Protein AF-0000000074435608 (afdb_homodimer)

Secondary structure (DSSP, 8-state):
--HHHHHHHHHHH--S-EE-GGGTTSSEEEEEEES-HHHHHHHHHHHHHHHHHHHHHHHT-------HHHHHHHHHHHHHH--HHHHHHHHHHHH----------/--HHHHHHHHHHH--S-EE-GGGTTSSEEEEEEES-HHHHHHHHHHHHHHHHHHHHHHHT-------HHHHHHHHHHHHHH--HHHHHHHHHHHH----------

Sequence (210 aa):
MNLEEIQVLKTMYLKTLTPLEEYNKEVSEVKMKVGSYAELIELIGAIINVSQSAMEGMCNFDIPHCSEYDIISVLGVAKDLLPYSEANFLDKIKGNRSIELNEVVMNLEEIQVLKTMYLKTLTPLEEYNKEVSEVKMKVGSYAELIELIGAIINVSQSAMEGMCNFDIPHCSEYDIISVLGVAKDLLPYSEANFLDKIKGNRSIELNEVV

Solvent-accessible surface area (backbone atoms only — not comparable to full-atom values): 11428 Å² total; per-residue (Å²): 85,47,72,69,56,49,53,53,48,42,74,72,19,61,66,60,59,43,66,31,70,95,51,77,52,54,34,21,36,38,58,41,80,39,65,41,70,70,52,47,54,49,49,37,50,21,42,50,24,28,43,52,14,25,52,24,48,72,68,72,46,88,70,68,64,48,51,73,65,25,44,52,53,43,53,46,52,37,61,54,61,54,53,62,52,41,54,53,42,51,50,55,52,64,68,40,73,64,54,59,78,71,78,84,122,85,48,70,68,56,49,53,52,48,42,73,73,22,61,66,59,59,44,67,31,70,94,52,77,52,53,34,22,36,38,57,40,78,41,63,44,70,68,53,47,54,50,50,37,48,21,42,51,23,27,43,51,15,25,52,26,48,71,69,74,47,89,68,67,65,47,52,72,65,24,42,54,54,43,52,45,52,38,62,55,61,56,55,63,51,40,54,52,42,52,51,54,52,65,68,42,72,64,55,57,77,72,75,82,122

pLDDT: mean 87.86, std 15.02, range [32.19, 98.38]

Organism: NCBI:txid1349785

Foldseek 3Di:
DEPVVLVVLCVQQVDQWAADVVVVSPDTDGDADDDDPVRVVVLVVLVVQQVVQVVCVVVVNPDRSHDPVSVVSPVNVVVRSDSVSVVVSVVVVVVPVPHCHPPPD/DEPVVLVVLCVQQVDQWAADVVVVSPDTDGDADDDDPVRVVVLVVLVVQQVVQVVCVVVVNPDRSHDPVSVVSPVNVVVRSDSVSVVVSVVVVVVPVPHCHPPPD

Structure (mmCIF, N/CA/C/O backbone):
data_AF-0000000074435608-model_v1
#
loop_
_entity.id
_entity.type
_entity.pdbx_description
1 polymer 'Phage protein'
#
loop_
_atom_site.group_PDB
_atom_site.id
_atom_site.type_symbol
_atom_site.label_atom_id
_atom_site.label_alt_id
_atom_site.label_comp_id
_atom_site.label_asym_id
_atom_site.label_entity_id
_atom_site.label_seq_id
_atom_site.pdbx_PDB_ins_code
_atom_site.Cartn_x
_atom_site.Cartn_y
_atom_site.Cartn_z
_atom_site.occupancy
_atom_site.B_iso_or_equiv
_atom_site.auth_seq_id
_atom_site.auth_comp_id
_atom_site.auth_asym_id
_atom_site.auth_atom_id
_atom_site.pdbx_PDB_model_num
ATOM 1 N N . MET A 1 1 ? 31.781 15.953 0.068 1 77 1 MET A N 1
ATOM 2 C CA . MET A 1 1 ? 30.469 16.172 0.695 1 77 1 MET A CA 1
ATOM 3 C C . MET A 1 1 ? 30.594 16.125 2.215 1 77 1 MET A C 1
ATOM 5 O O . MET A 1 1 ? 31.281 15.273 2.768 1 77 1 MET A O 1
ATOM 9 N N . ASN A 1 2 ? 30.219 17.156 2.945 1 86.44 2 ASN A N 1
ATOM 10 C CA . ASN A 1 2 ? 30.281 17.172 4.402 1 86.44 2 ASN A CA 1
ATOM 11 C C . ASN A 1 2 ? 28.938 16.812 5.027 1 86.44 2 ASN A C 1
ATOM 13 O O . ASN A 1 2 ? 27.969 16.562 4.309 1 86.44 2 ASN A O 1
ATOM 17 N N . LEU A 1 3 ? 28.953 16.703 6.316 1 87.44 3 LEU A N 1
ATOM 18 C CA . LEU A 1 3 ? 27.781 16.219 7.039 1 87.44 3 LEU A CA 1
ATOM 19 C C . LEU A 1 3 ? 26.578 17.125 6.805 1 87.44 3 LEU A C 1
ATOM 21 O O . LEU A 1 3 ? 25.438 16.641 6.676 1 87.44 3 LEU A O 1
ATOM 25 N N . GLU A 1 4 ? 26.859 18.438 6.777 1 90.31 4 GLU A N 1
ATOM 26 C CA . GLU A 1 4 ? 25.781 19.391 6.547 1 90.31 4 GLU A CA 1
ATOM 27 C C . GLU A 1 4 ? 25.141 19.172 5.18 1 90.31 4 GLU A C 1
ATOM 29 O O . GLU A 1 4 ? 23.906 19.234 5.047 1 90.31 4 GLU A O 1
ATOM 34 N N . GLU A 1 5 ? 25.922 18.922 4.18 1 88.44 5 GLU A N 1
ATOM 35 C CA . GLU A 1 5 ? 25.438 18.656 2.828 1 88.44 5 GLU A CA 1
ATOM 36 C C . GLU A 1 5 ? 24.609 17.375 2.777 1 88.44 5 GLU A C 1
ATOM 38 O O . GLU A 1 5 ? 23.578 17.328 2.104 1 88.44 5 GLU A O 1
ATOM 43 N N . ILE A 1 6 ? 25.016 16.422 3.492 1 91.88 6 ILE A N 1
ATOM 44 C CA . ILE A 1 6 ? 24.297 15.164 3.539 1 91.88 6 ILE A CA 1
ATOM 45 C C . ILE A 1 6 ? 22.938 15.367 4.184 1 91.88 6 ILE A C 1
ATOM 47 O O . ILE A 1 6 ? 21.938 14.805 3.729 1 91.88 6 ILE A O 1
ATOM 51 N N . GLN A 1 7 ? 22.938 16.156 5.199 1 92.75 7 GLN A N 1
ATOM 52 C CA . GLN A 1 7 ? 21.672 16.422 5.891 1 92.75 7 GLN A CA 1
ATOM 53 C C . GLN A 1 7 ? 20.688 17.141 4.969 1 92.75 7 GLN A C 1
ATOM 55 O O . GLN A 1 7 ? 19.5 16.828 4.98 1 92.75 7 GLN A O 1
ATOM 60 N N . VAL A 1 8 ? 21.219 18 4.215 1 92.88 8 VAL A N 1
ATOM 61 C CA . VAL A 1 8 ? 20.375 18.719 3.264 1 92.88 8 VAL A CA 1
ATOM 62 C C . VAL A 1 8 ? 19.859 17.75 2.203 1 92.88 8 VAL A C 1
ATOM 64 O O . VAL A 1 8 ? 18.672 17.781 1.869 1 92.88 8 VAL A O 1
ATOM 67 N N . LEU A 1 9 ? 20.75 16.891 1.714 1 91.56 9 LEU A N 1
ATOM 68 C CA . LEU A 1 9 ? 20.359 15.914 0.701 1 91.56 9 LEU A CA 1
ATOM 69 C C . LEU A 1 9 ? 19.297 14.961 1.242 1 91.56 9 LEU A C 1
ATOM 71 O O . LEU A 1 9 ? 18.344 14.617 0.534 1 91.56 9 LEU A O 1
ATOM 75 N N . LYS A 1 10 ? 19.422 14.578 2.471 1 94.62 10 LYS A N 1
ATOM 76 C CA . LYS A 1 10 ? 18.453 13.688 3.094 1 94.62 10 LYS A CA 1
ATOM 77 C C . LYS A 1 10 ? 17.062 14.32 3.105 1 94.62 10 LYS A C 1
ATOM 79 O O . LYS A 1 10 ? 16.078 13.656 2.766 1 94.62 10 LYS A O 1
ATOM 84 N N . THR A 1 11 ? 16.938 15.516 3.463 1 94.12 11 THR A N 1
ATOM 85 C CA . THR A 1 11 ? 15.672 16.219 3.561 1 94.12 11 THR A CA 1
ATOM 86 C C . THR A 1 11 ? 15.023 16.359 2.186 1 94.12 11 THR A C 1
ATOM 88 O O . THR A 1 11 ? 13.797 16.328 2.061 1 94.12 11 THR A O 1
ATOM 91 N N . MET A 1 12 ? 15.852 16.359 1.203 1 93.88 12 MET A N 1
ATOM 92 C CA . MET A 1 12 ? 15.352 16.594 -0.152 1 93.88 12 MET A CA 1
ATOM 93 C C . MET A 1 12 ? 14.883 15.289 -0.782 1 93.88 12 MET A C 1
ATOM 95 O O . MET A 1 12 ? 13.914 15.273 -1.547 1 93.88 12 MET A O 1
ATOM 99 N N . TYR A 1 13 ? 15.516 14.18 -0.375 1 93.44 13 TYR A N 1
ATOM 100 C CA . TYR A 1 13 ? 15.328 12.992 -1.198 1 93.44 13 TYR A CA 1
ATOM 101 C C . TYR A 1 13 ? 14.688 11.867 -0.394 1 93.44 13 TYR A C 1
ATOM 103 O O . TYR A 1 13 ? 14.094 10.945 -0.964 1 93.44 13 TYR A O 1
ATOM 111 N N . LEU A 1 14 ? 14.867 11.828 0.883 1 95.69 14 LEU A N 1
ATOM 112 C CA . LEU A 1 14 ? 14.273 10.766 1.686 1 95.69 14 LEU A CA 1
ATOM 113 C C . LEU A 1 14 ? 12.836 11.109 2.07 1 95.69 14 LEU A C 1
ATOM 115 O O . LEU A 1 14 ? 12.578 11.57 3.188 1 95.69 14 LEU A O 1
ATOM 119 N N . LYS A 1 15 ? 11.867 10.773 1.138 1 95.12 15 LYS A N 1
ATOM 120 C CA . LYS A 1 15 ? 10.5 11.266 1.323 1 95.12 15 LYS A CA 1
ATOM 121 C C . LYS A 1 15 ? 9.5 10.117 1.291 1 95.12 15 LYS A C 1
ATOM 123 O O . LYS A 1 15 ? 8.336 10.297 1.667 1 95.12 15 LYS A O 1
ATOM 128 N N . THR A 1 16 ? 9.922 8.977 0.854 1 96.19 16 THR A N 1
ATOM 129 C CA . THR A 1 16 ? 8.984 7.875 0.658 1 96.19 16 THR A CA 1
ATOM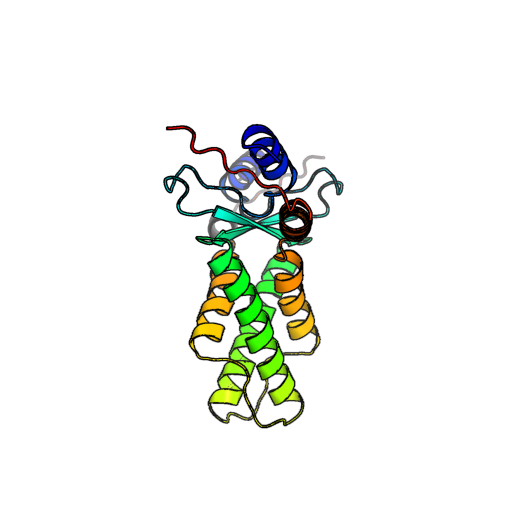 130 C C . THR A 1 16 ? 8.453 7.375 1.997 1 96.19 16 THR A C 1
ATOM 132 O O . THR A 1 16 ? 7.262 7.082 2.129 1 96.19 16 THR A O 1
ATOM 135 N N . LEU A 1 17 ? 9.312 7.312 2.982 1 96.62 17 LEU A N 1
ATOM 136 C CA . LEU A 1 17 ? 8.906 6.867 4.309 1 96.62 17 LEU A CA 1
ATOM 137 C C . LEU A 1 17 ? 8.734 8.055 5.25 1 96.62 17 LEU A C 1
ATOM 139 O O . LEU A 1 17 ? 9.648 8.867 5.41 1 96.62 17 LEU A O 1
ATOM 143 N N . THR A 1 18 ? 7.633 8.164 5.816 1 96.31 18 THR A N 1
ATOM 144 C CA . THR A 1 18 ? 7.367 9.164 6.84 1 96.31 18 THR A CA 1
ATOM 145 C C . THR A 1 18 ? 7.336 8.523 8.227 1 96.31 18 THR A C 1
ATOM 147 O O . THR A 1 18 ? 6.41 7.773 8.547 1 96.31 18 THR A O 1
ATOM 150 N N . PRO A 1 19 ? 8.344 8.859 9.078 1 95.38 19 PRO A N 1
ATOM 151 C CA . PRO A 1 19 ? 8.375 8.25 10.414 1 95.38 19 PRO A CA 1
ATOM 152 C C . PRO A 1 19 ? 7.176 8.633 11.273 1 95.38 19 PRO A C 1
ATOM 154 O O . PRO A 1 19 ? 6.715 9.781 11.219 1 95.38 19 PRO A O 1
ATOM 157 N N . LEU A 1 20 ? 6.699 7.598 11.984 1 95.69 20 LEU A N 1
ATOM 158 C CA . LEU A 1 20 ? 5.57 7.84 12.875 1 95.69 20 LEU A CA 1
ATOM 159 C C . LEU A 1 20 ? 6.055 8.086 14.305 1 95.69 20 LEU A C 1
ATOM 161 O O . LEU A 1 20 ? 6.691 7.215 14.906 1 95.69 20 LEU A O 1
ATOM 165 N N . GLU A 1 21 ? 5.676 9.18 14.82 1 94.31 21 GLU A N 1
ATOM 166 C CA . GLU A 1 21 ? 6.082 9.555 16.172 1 94.31 21 GLU A CA 1
ATOM 167 C C . GLU A 1 21 ? 5.477 8.617 17.219 1 94.31 21 GLU A C 1
ATOM 169 O O . GLU A 1 21 ? 6.109 8.32 18.234 1 94.31 21 GLU A O 1
ATOM 174 N N . GLU A 1 22 ? 4.266 8.148 16.969 1 93.5 22 GLU A N 1
ATOM 175 C CA . GLU A 1 22 ? 3.553 7.301 17.922 1 93.5 22 GLU A CA 1
ATOM 176 C C . GLU A 1 22 ? 4.293 5.984 18.141 1 93.5 22 GLU A C 1
ATOM 178 O O . GLU A 1 22 ? 4.07 5.305 19.141 1 93.5 22 GLU A O 1
ATOM 183 N N . TYR A 1 23 ? 5.215 5.652 17.297 1 93.5 23 TYR A N 1
ATOM 184 C CA . TYR A 1 23 ? 6 4.43 17.422 1 93.5 23 TYR A CA 1
ATOM 185 C C . TYR A 1 23 ? 7.477 4.746 17.625 1 93.5 23 TYR A C 1
ATOM 187 O O . TYR A 1 23 ? 8.344 4.004 17.172 1 93.5 23 TYR A O 1
ATOM 195 N N . ASN A 1 24 ? 7.785 5.879 18.156 1 94.5 24 ASN A N 1
ATOM 196 C CA . ASN A 1 24 ? 9.148 6.324 18.422 1 94.5 24 ASN A CA 1
ATOM 197 C C . ASN A 1 24 ? 10 6.289 17.141 1 94.5 24 ASN A C 1
ATOM 199 O O . ASN A 1 24 ? 11.18 5.949 17.188 1 94.5 24 ASN A O 1
ATOM 203 N N . LYS A 1 25 ? 9.383 6.406 16.047 1 90.88 25 LYS A N 1
ATOM 204 C CA . LYS A 1 25 ? 10.008 6.535 14.727 1 90.88 25 LYS A CA 1
ATOM 205 C C . LYS A 1 25 ? 10.562 5.195 14.25 1 90.88 25 LYS A C 1
ATOM 207 O O . LYS A 1 25 ? 11.328 5.141 13.289 1 90.88 25 LYS A O 1
ATOM 212 N N . GLU A 1 26 ? 10.172 4.098 14.938 1 94 26 GLU A N 1
ATOM 213 C CA . GLU A 1 26 ? 10.586 2.758 14.531 1 94 26 GLU A CA 1
ATOM 214 C C . GLU A 1 26 ? 9.719 2.232 13.391 1 94 26 GLU A C 1
ATOM 216 O O . GLU A 1 26 ? 10.07 1.239 12.742 1 94 26 GLU A O 1
ATOM 221 N N . VAL A 1 27 ? 8.602 2.848 13.25 1 95.44 27 VAL A N 1
ATOM 222 C CA . VAL A 1 27 ? 7.656 2.51 12.188 1 95.44 27 VAL A CA 1
ATOM 223 C C . VAL A 1 27 ? 7.434 3.723 11.289 1 95.44 27 VAL A C 1
ATOM 225 O O . VAL A 1 27 ? 7.34 4.852 11.773 1 95.44 27 VAL A O 1
ATOM 228 N N . SER A 1 28 ? 7.414 3.502 9.961 1 97.38 28 SER A N 1
ATOM 229 C CA . SER A 1 28 ? 7.148 4.559 8.992 1 97.38 28 SER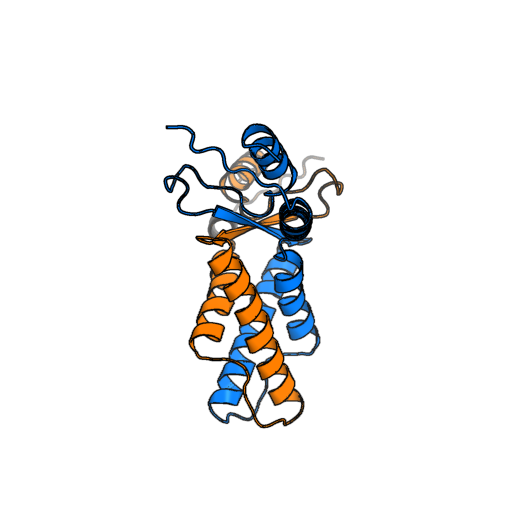 A CA 1
ATOM 230 C C . SER A 1 28 ? 5.91 4.25 8.156 1 97.38 28 SER A C 1
ATOM 232 O O . SER A 1 28 ? 5.492 3.096 8.062 1 97.38 28 SER A O 1
ATOM 234 N N . GLU A 1 29 ? 5.359 5.289 7.641 1 96.56 29 GLU A N 1
ATOM 235 C CA . GLU A 1 29 ? 4.242 5.141 6.711 1 96.56 29 GLU A CA 1
ATOM 236 C C . GLU A 1 29 ? 4.691 5.371 5.273 1 96.56 29 GLU A C 1
ATOM 238 O O . GLU A 1 29 ? 5.531 6.23 5.008 1 96.56 29 GLU A O 1
ATOM 243 N N . VAL A 1 30 ? 4.199 4.59 4.414 1 96.31 30 VAL A N 1
ATOM 244 C CA . VAL A 1 30 ? 4.316 4.773 2.971 1 96.31 30 VAL A CA 1
ATOM 245 C C . VAL A 1 30 ? 2.93 4.875 2.344 1 96.31 30 VAL A C 1
ATOM 247 O O . VAL A 1 30 ? 1.961 4.328 2.875 1 96.31 30 VAL A O 1
ATOM 250 N N . LYS A 1 31 ? 2.812 5.574 1.267 1 96.06 31 LYS A N 1
ATOM 251 C CA . LYS A 1 31 ? 1.506 5.902 0.704 1 96.06 31 LYS A CA 1
ATOM 252 C C . LYS A 1 31 ? 1.363 5.352 -0.712 1 96.06 31 LYS A C 1
ATOM 254 O O . LYS A 1 31 ? 2.361 5.148 -1.408 1 96.06 31 LYS A O 1
ATOM 259 N N . MET A 1 32 ? 0.186 5.082 -1.056 1 96.38 32 MET A N 1
ATOM 260 C CA . MET A 1 32 ? -0.18 4.793 -2.439 1 96.38 32 MET A CA 1
ATOM 261 C C . MET A 1 32 ? -1.467 5.516 -2.824 1 96.38 32 MET A C 1
ATOM 263 O O . MET A 1 32 ? -2.174 6.035 -1.959 1 96.38 32 MET A O 1
ATOM 267 N N . LYS A 1 33 ? -1.691 5.547 -4.141 1 96.12 33 LYS A N 1
ATOM 268 C CA . LYS A 1 33 ? -2.816 6.332 -4.637 1 96.12 33 LYS A CA 1
ATOM 269 C C . LYS A 1 33 ? -3.934 5.426 -5.152 1 96.12 33 LYS A C 1
ATOM 271 O O . LYS A 1 33 ? -3.668 4.398 -5.777 1 96.12 33 LYS A O 1
ATOM 276 N N . VAL A 1 34 ? -5.16 5.824 -4.855 1 96.38 34 VAL A N 1
ATOM 277 C CA . VAL A 1 34 ? -6.352 5.164 -5.379 1 96.38 34 VAL A CA 1
ATOM 278 C C . VAL A 1 34 ? -7.426 6.203 -5.695 1 96.38 34 VAL A C 1
ATOM 280 O O . VAL A 1 34 ? -7.441 7.285 -5.105 1 96.38 34 VAL A O 1
ATOM 283 N N . GLY A 1 35 ? -8.297 5.836 -6.559 1 95.12 35 GLY A N 1
ATOM 284 C CA . GLY A 1 35 ? -9.289 6.797 -7.008 1 95.12 35 GLY A CA 1
ATOM 285 C C . GLY A 1 35 ? -10.539 6.812 -6.148 1 95.12 35 GLY A C 1
ATOM 286 O O . GLY A 1 35 ? -11.25 7.82 -6.094 1 95.12 35 GLY A O 1
ATOM 287 N N . SER A 1 36 ? -10.898 5.645 -5.512 1 95.44 36 SER A N 1
ATOM 288 C CA . SER A 1 36 ? -12.148 5.516 -4.77 1 95.44 36 SER A CA 1
ATOM 289 C C . SER A 1 36 ? -12.102 4.324 -3.816 1 95.44 36 SER A C 1
ATOM 291 O O . SER A 1 36 ? -11.18 3.512 -3.875 1 95.44 36 SER A O 1
ATOM 293 N N . TYR A 1 37 ? -13.125 4.316 -2.947 1 95.94 37 TYR A N 1
ATOM 294 C CA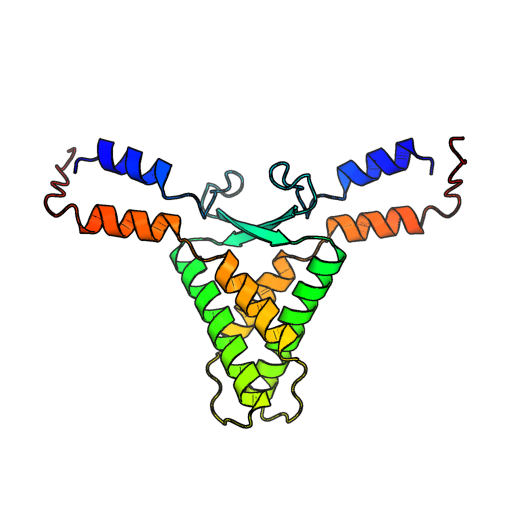 . TYR A 1 37 ? -13.281 3.143 -2.094 1 95.94 37 TYR A CA 1
ATOM 295 C C . TYR A 1 37 ? -13.547 1.894 -2.926 1 95.94 37 TYR A C 1
ATOM 297 O O . TYR A 1 37 ? -13.062 0.807 -2.6 1 95.94 37 TYR A O 1
ATOM 305 N N . ALA A 1 38 ? -14.359 2.062 -3.943 1 96.44 38 ALA A N 1
ATOM 306 C CA . ALA A 1 38 ? -14.617 0.932 -4.832 1 96.44 38 ALA A CA 1
ATOM 307 C C . ALA A 1 38 ? -13.312 0.389 -5.418 1 96.44 38 ALA A C 1
ATOM 309 O O . ALA A 1 38 ? -13.086 -0.823 -5.43 1 96.44 38 ALA A O 1
ATOM 310 N N . GLU A 1 39 ? -12.469 1.315 -5.891 1 96.44 39 GLU A N 1
ATOM 311 C CA . GLU A 1 39 ? -11.172 0.908 -6.43 1 96.44 39 GLU A CA 1
ATOM 312 C C . GLU A 1 39 ? -10.305 0.26 -5.355 1 96.44 39 GLU A C 1
ATOM 314 O O . GLU A 1 39 ? -9.617 -0.729 -5.617 1 96.44 39 GLU A O 1
ATOM 319 N N . LEU A 1 40 ? -10.328 0.796 -4.16 1 97.5 40 LEU A N 1
ATOM 320 C CA . LEU A 1 40 ? -9.57 0.234 -3.051 1 97.5 40 LEU A CA 1
ATOM 321 C C . LEU A 1 40 ? -9.992 -1.207 -2.779 1 97.5 40 LEU A C 1
ATOM 323 O O . LEU A 1 40 ? -9.141 -2.09 -2.635 1 97.5 40 LEU A O 1
ATOM 327 N N . ILE A 1 41 ? -11.336 -1.505 -2.721 1 97.19 41 ILE A N 1
ATOM 328 C CA . ILE A 1 41 ? -11.867 -2.84 -2.461 1 97.19 41 ILE A CA 1
ATOM 329 C C . ILE A 1 41 ? -11.461 -3.783 -3.592 1 97.19 41 ILE A C 1
ATOM 331 O O . ILE A 1 41 ? -11.062 -4.926 -3.344 1 97.19 41 ILE A O 1
ATOM 335 N N . GLU A 1 42 ? -11.508 -3.316 -4.754 1 97.38 42 GLU A N 1
ATOM 336 C CA . GLU A 1 42 ? -11.078 -4.121 -5.895 1 97.38 42 GLU A CA 1
ATOM 337 C C . GLU A 1 42 ? -9.602 -4.48 -5.793 1 97.38 42 GLU A C 1
ATOM 339 O O . GLU A 1 42 ? -9.203 -5.602 -6.113 1 97.38 42 GLU A O 1
ATOM 344 N N . LEU A 1 43 ? -8.797 -3.443 -5.434 1 98 43 LEU A N 1
ATOM 345 C CA . LEU A 1 43 ? -7.367 -3.674 -5.27 1 98 43 LEU A CA 1
ATOM 346 C C . LEU A 1 43 ? -7.105 -4.719 -4.191 1 98 43 LEU A C 1
ATOM 348 O O . LEU A 1 43 ? -6.305 -5.637 -4.391 1 98 43 LEU A O 1
ATOM 352 N N . ILE A 1 44 ? -7.777 -4.656 -3.07 1 98.31 44 ILE A N 1
ATOM 353 C CA . ILE A 1 44 ? -7.664 -5.648 -2.008 1 98.31 44 ILE A CA 1
ATOM 354 C C . ILE A 1 44 ? -8.039 -7.027 -2.549 1 98.31 44 ILE A C 1
ATOM 356 O O . ILE A 1 44 ? -7.336 -8.008 -2.299 1 98.31 44 ILE A O 1
ATOM 360 N N . GLY A 1 45 ? -9.141 -7.125 -3.289 1 97.94 45 GLY A N 1
ATOM 361 C CA . GLY A 1 45 ? -9.531 -8.367 -3.932 1 97.94 45 GLY A CA 1
ATOM 362 C C . GLY A 1 45 ? -8.469 -8.914 -4.867 1 97.94 45 GLY A C 1
ATOM 363 O O . GLY A 1 45 ? -8.188 -10.117 -4.863 1 97.94 45 GLY A O 1
ATOM 364 N N . ALA A 1 46 ? -7.902 -7.996 -5.672 1 97.31 46 ALA A N 1
ATOM 365 C CA . ALA A 1 46 ? -6.84 -8.406 -6.586 1 97.31 46 ALA A CA 1
ATOM 366 C C . ALA A 1 46 ? -5.66 -9 -5.828 1 97.31 46 ALA A C 1
ATOM 368 O O . ALA A 1 46 ? -5.102 -10.023 -6.238 1 97.31 46 ALA A O 1
ATOM 369 N N . ILE A 1 47 ? -5.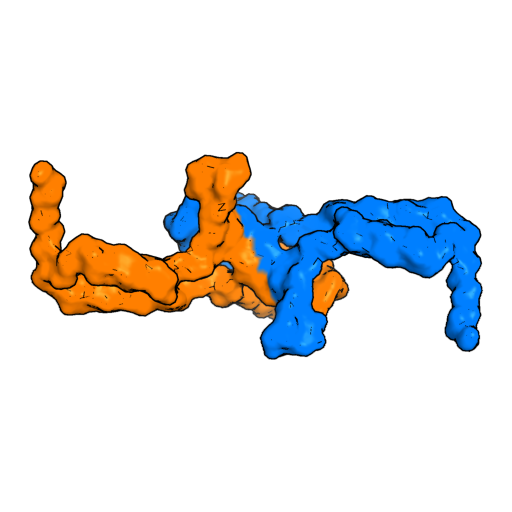242 -8.422 -4.754 1 98.25 47 ILE A N 1
ATOM 370 C CA . ILE A 1 47 ? -4.145 -8.914 -3.924 1 98.25 47 ILE A CA 1
ATOM 371 C C . ILE A 1 47 ? -4.484 -10.305 -3.393 1 98.25 47 ILE A C 1
ATOM 373 O O . ILE A 1 47 ? -3.65 -11.211 -3.443 1 98.25 47 ILE A O 1
ATOM 377 N N . ILE A 1 48 ? -5.711 -10.539 -2.947 1 97.19 48 ILE A N 1
ATOM 378 C CA . ILE A 1 48 ? -6.176 -11.82 -2.43 1 97.19 48 ILE A CA 1
ATOM 379 C C . ILE A 1 48 ? -6.164 -12.867 -3.547 1 97.19 48 ILE A C 1
ATOM 381 O O . ILE A 1 48 ? -5.602 -13.953 -3.387 1 97.19 48 ILE A O 1
ATOM 385 N N . ASN A 1 49 ? -6.75 -12.484 -4.664 1 96.25 49 ASN A N 1
ATOM 386 C CA . ASN A 1 49 ? -6.816 -13.406 -5.797 1 96.25 49 ASN A CA 1
ATOM 387 C C . ASN A 1 49 ? -5.422 -13.859 -6.227 1 96.25 49 ASN A C 1
ATOM 389 O O . ASN A 1 49 ? -5.199 -15.047 -6.457 1 96.25 49 ASN A O 1
ATOM 393 N N . VAL A 1 50 ? -4.496 -12.93 -6.395 1 95.69 50 VAL A N 1
ATOM 394 C CA . VAL A 1 50 ? -3.135 -13.219 -6.828 1 95.69 50 VAL A CA 1
ATOM 395 C C . VAL A 1 50 ? -2.434 -14.086 -5.789 1 95.69 50 VAL A C 1
ATOM 397 O O . VAL A 1 50 ? -1.749 -15.047 -6.137 1 95.69 50 VAL A O 1
ATOM 400 N N . SER A 1 51 ? -2.59 -13.805 -4.535 1 95.5 51 SER A N 1
ATOM 401 C CA . SER A 1 51 ? -1.989 -14.594 -3.465 1 95.5 51 SER A CA 1
ATOM 402 C C . SER A 1 51 ? -2.543 -16.016 -3.453 1 95.5 5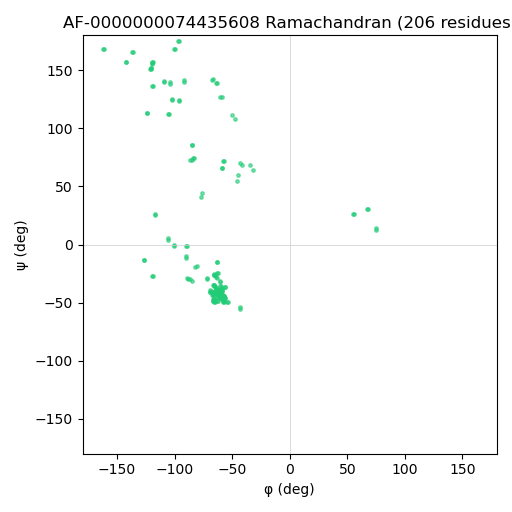1 SER A C 1
ATOM 404 O O . SER A 1 51 ? -1.79 -16.984 -3.287 1 95.5 51 SER A O 1
ATOM 406 N N . GLN A 1 52 ? -3.844 -16.219 -3.629 1 94.06 52 GLN A N 1
ATOM 407 C CA . GLN A 1 52 ? -4.473 -17.531 -3.693 1 94.06 52 GLN A CA 1
ATOM 408 C C . GLN A 1 52 ? -3.938 -18.344 -4.871 1 94.06 52 GLN A C 1
ATOM 410 O O . GLN A 1 52 ? -3.639 -19.531 -4.734 1 94.06 52 GLN A O 1
ATOM 415 N N . SER A 1 53 ? -3.832 -17.688 -6.039 1 91.81 53 SER A N 1
ATOM 416 C CA . SER A 1 53 ? -3.316 -18.359 -7.227 1 91.81 53 SER A CA 1
ATOM 417 C C . SER A 1 53 ? -1.875 -18.812 -7.027 1 91.81 53 SER A C 1
ATOM 419 O O . SER A 1 53 ? -1.499 -19.906 -7.441 1 91.81 53 SER A O 1
ATOM 421 N N . ALA A 1 54 ? -1.059 -17.922 -6.395 1 91.5 54 ALA A N 1
ATOM 422 C CA . ALA A 1 54 ? 0.327 -18.281 -6.105 1 91.5 54 ALA A CA 1
ATOM 423 C C . ALA A 1 54 ? 0.4 -19.469 -5.16 1 91.5 54 ALA A C 1
ATOM 425 O O . ALA A 1 54 ? 1.2 -20.391 -5.363 1 91.5 54 ALA A O 1
ATOM 426 N N . MET A 1 55 ? -0.449 -19.516 -4.145 1 88.44 55 MET A N 1
ATOM 427 C CA . MET A 1 55 ? -0.508 -20.594 -3.166 1 88.44 55 MET A CA 1
ATOM 428 C C . MET A 1 55 ? -0.92 -21.906 -3.83 1 88.44 55 MET A C 1
ATOM 430 O O . MET A 1 55 ? -0.386 -22.969 -3.502 1 88.44 55 MET A O 1
ATOM 434 N N . GLU A 1 56 ? -1.799 -21.812 -4.789 1 83.5 56 GLU A N 1
ATOM 435 C CA . GLU A 1 56 ? -2.252 -23 -5.512 1 83.5 56 GLU A CA 1
ATOM 436 C C . GLU A 1 56 ? -1.121 -23.625 -6.332 1 83.5 56 GLU A C 1
ATOM 438 O O . GLU A 1 56 ? -1.007 -24.844 -6.426 1 83.5 56 GLU A O 1
ATOM 443 N N . GLY A 1 57 ? -0.437 -22.734 -6.938 1 77.12 57 GLY A N 1
ATOM 444 C CA . GLY A 1 57 ? 0.718 -23.234 -7.664 1 77.12 57 GLY A CA 1
ATOM 445 C C . GLY A 1 57 ? 1.73 -23.922 -6.777 1 77.12 57 GLY A C 1
ATOM 446 O O . GLY A 1 57 ? 2.373 -24.891 -7.195 1 77.12 57 GLY A O 1
ATOM 447 N N . MET A 1 58 ? 1.822 -23.484 -5.609 1 76.25 58 MET A N 1
ATOM 448 C CA . MET A 1 58 ? 2.729 -24.109 -4.648 1 76.25 58 MET A CA 1
ATOM 449 C C . MET A 1 58 ? 2.201 -25.469 -4.203 1 76.25 58 MET A C 1
ATOM 451 O O . MET A 1 58 ? 2.98 -26.375 -3.922 1 76.25 58 MET A O 1
ATOM 455 N N . CYS A 1 59 ? 0.864 -25.641 -4.207 1 71.81 59 CYS A N 1
ATOM 456 C CA . CYS A 1 59 ? 0.239 -26.844 -3.674 1 71.81 59 CYS A CA 1
ATOM 457 C C . CYS A 1 59 ? -0.271 -27.734 -4.797 1 71.81 59 CYS A C 1
ATOM 459 O O . CYS A 1 59 ? -0.856 -28.797 -4.539 1 71.81 59 CYS A O 1
ATOM 461 N N . ASN A 1 60 ? -0.03 -27.391 -6.055 1 68.75 60 ASN A N 1
ATOM 462 C CA . ASN A 1 60 ? -0.393 -28.188 -7.23 1 68.75 60 ASN A CA 1
ATOM 463 C C . ASN A 1 60 ? -1.906 -28.25 -7.41 1 68.75 60 ASN A C 1
ATOM 465 O O . ASN A 1 60 ? -2.447 -29.312 -7.73 1 68.75 60 ASN A O 1
ATOM 469 N N . PHE A 1 61 ? -2.424 -27.156 -6.945 1 65.44 61 PHE A N 1
ATOM 470 C CA . PHE A 1 61 ? -3.846 -27.078 -7.258 1 65.44 61 PHE A CA 1
ATOM 471 C C . PHE A 1 61 ? -4.07 -26.344 -8.578 1 65.44 61 PHE A C 1
ATOM 473 O O . PHE A 1 61 ? -3.252 -25.516 -8.984 1 65.44 61 PHE A O 1
ATOM 480 N N . ASP A 1 62 ? -4.988 -26.766 -9.453 1 65 62 ASP A N 1
ATOM 481 C CA . ASP A 1 62 ? -5.043 -26.469 -10.883 1 65 62 ASP A CA 1
ATOM 482 C C . ASP A 1 62 ? -5.836 -25.188 -11.148 1 65 62 ASP A C 1
ATOM 484 O O . ASP A 1 62 ? -5.961 -24.75 -12.297 1 65 62 ASP A O 1
ATOM 488 N N . ILE A 1 63 ? -6.406 -24.453 -10.32 1 65.81 63 ILE A N 1
ATOM 489 C CA . ILE A 1 63 ? -7.246 -23.391 -10.867 1 65.81 63 ILE A CA 1
ATOM 490 C C . ILE A 1 63 ? -6.781 -22.047 -10.32 1 65.81 63 ILE A C 1
ATOM 492 O O . ILE A 1 63 ? -6.863 -21.781 -9.117 1 65.81 63 ILE A O 1
ATOM 496 N N . PRO A 1 64 ? -6.223 -21.219 -11.344 1 73.94 64 PRO A N 1
ATOM 497 C CA . PRO A 1 64 ? -5.883 -19.875 -10.875 1 73.94 64 PRO A CA 1
ATOM 498 C C . PRO A 1 64 ? -7.113 -19.047 -10.5 1 73.94 64 PRO A C 1
ATOM 500 O O . PRO A 1 64 ? -8.164 -19.172 -11.141 1 73.94 64 PRO A O 1
ATOM 503 N N . HIS A 1 65 ? -7.074 -18.281 -9.5 1 81.81 65 HIS A N 1
ATOM 504 C CA . HIS A 1 65 ? -8.148 -17.453 -8.961 1 81.81 65 HIS A CA 1
ATOM 505 C C . HIS A 1 65 ? -8 -16 -9.398 1 81.81 65 HIS A C 1
ATOM 507 O O . HIS A 1 65 ? -8.898 -15.188 -9.188 1 81.81 65 HIS A O 1
ATOM 513 N N . CYS A 1 66 ? -6.836 -15.836 -10.227 1 91.81 66 CYS A N 1
ATOM 514 C CA . CYS A 1 66 ? -6.609 -14.43 -10.539 1 91.81 66 CYS A CA 1
ATOM 515 C C . CYS A 1 66 ? -6.668 -14.195 -12.047 1 91.81 66 CYS A C 1
ATOM 517 O O . CYS A 1 66 ? -6.48 -15.125 -12.836 1 91.81 66 CYS A O 1
ATOM 519 N N . SER A 1 67 ? -6.965 -12.969 -12.461 1 92.5 67 SER A N 1
ATOM 520 C CA . SER A 1 67 ? -6.91 -12.516 -13.852 1 92.5 67 SER A CA 1
ATOM 521 C C . SER A 1 67 ? -5.633 -11.727 -14.117 1 92.5 67 SER A C 1
ATOM 523 O O . SER A 1 67 ? -4.883 -11.414 -13.195 1 92.5 67 SER A O 1
ATOM 525 N N . GLU A 1 68 ? -5.379 -11.492 -15.445 1 92.56 68 GLU A N 1
ATOM 526 C CA . GLU A 1 68 ? -4.285 -10.594 -15.805 1 92.56 68 GLU A CA 1
ATOM 527 C C . GLU A 1 68 ? -4.461 -9.219 -15.156 1 92.56 68 GLU A C 1
ATOM 529 O O . GLU A 1 68 ? -3.482 -8.609 -14.719 1 92.56 68 GLU A O 1
ATOM 534 N N . TYR A 1 69 ? -5.68 -8.766 -15.055 1 94.56 69 TYR A N 1
ATOM 535 C CA . TYR A 1 69 ? -5.977 -7.484 -14.422 1 94.56 69 TYR A CA 1
ATOM 536 C C . TYR A 1 69 ? -5.582 -7.492 -12.953 1 94.56 69 TYR A C 1
ATOM 538 O O . TYR A 1 69 ? -5.047 -6.504 -12.445 1 94.56 69 TYR A O 1
ATOM 546 N N . ASP A 1 70 ? -5.875 -8.602 -12.289 1 96.5 70 ASP A N 1
ATOM 547 C CA . ASP A 1 70 ? -5.473 -8.727 -10.891 1 96.5 70 ASP A CA 1
ATOM 548 C C . ASP A 1 70 ? -3.961 -8.578 -10.742 1 96.5 70 ASP A C 1
ATOM 550 O O . ASP A 1 70 ? -3.486 -7.852 -9.867 1 96.5 70 ASP A O 1
ATOM 554 N N . ILE A 1 71 ? -3.258 -9.25 -11.648 1 96.06 71 ILE A N 1
ATOM 555 C CA . ILE A 1 71 ? -1.802 -9.227 -11.586 1 96.06 71 ILE A CA 1
ATOM 556 C C . ILE A 1 71 ? -1.295 -7.816 -11.859 1 96.06 71 ILE A C 1
ATOM 558 O O . ILE A 1 71 ? -0.429 -7.309 -11.141 1 96.06 71 ILE A O 1
ATOM 562 N N . ILE A 1 72 ? -1.779 -7.164 -12.852 1 96.31 72 ILE A N 1
ATOM 563 C CA . ILE A 1 72 ? -1.407 -5.797 -13.195 1 96.31 72 ILE A CA 1
ATOM 564 C C . ILE A 1 72 ? -1.687 -4.871 -12.016 1 96.31 72 ILE A C 1
ATOM 566 O O . ILE A 1 72 ? -0.843 -4.047 -11.656 1 96.31 72 ILE A O 1
ATOM 570 N N . SER A 1 73 ? -2.865 -4.988 -11.375 1 97 73 SER A N 1
ATOM 571 C CA . SER A 1 73 ? -3.252 -4.152 -10.242 1 97 73 SER A CA 1
ATOM 572 C C . SER A 1 73 ? -2.287 -4.324 -9.078 1 97 73 SER A C 1
ATOM 574 O O . SER A 1 73 ? -1.852 -3.344 -8.469 1 97 73 SER A O 1
ATOM 576 N N . VAL A 1 74 ? -1.93 -5.559 -8.781 1 98.06 74 VAL A N 1
ATOM 577 C CA . VAL A 1 74 ? -1.047 -5.867 -7.664 1 98.06 74 VAL A CA 1
ATOM 578 C C . VAL A 1 74 ? 0.364 -5.363 -7.965 1 98.06 74 VAL A C 1
ATOM 580 O O . VAL A 1 74 ? 1.02 -4.781 -7.098 1 98.06 74 VAL A O 1
ATOM 583 N N . LEU A 1 75 ? 0.899 -5.508 -9.203 1 97.56 75 LEU A N 1
ATOM 584 C CA . LEU A 1 75 ? 2.188 -4.949 -9.602 1 97.56 75 LEU A CA 1
ATOM 585 C C . LEU A 1 75 ? 2.156 -3.426 -9.539 1 97.56 75 LEU A C 1
ATOM 587 O O . LEU A 1 75 ? 3.18 -2.789 -9.281 1 97.56 75 LEU A O 1
ATOM 591 N N . GLY A 1 76 ? 0.965 -2.863 -9.742 1 97.5 76 GLY A N 1
ATOM 592 C CA . GLY A 1 76 ? 0.783 -1.435 -9.539 1 97.5 76 GLY A CA 1
ATOM 593 C C . GLY A 1 76 ? 1.096 -0.986 -8.125 1 97.5 76 GLY A C 1
ATOM 594 O O . GLY A 1 76 ? 1.663 0.089 -7.922 1 97.5 76 GLY A O 1
ATOM 595 N N . VAL A 1 77 ? 0.788 -1.791 -7.117 1 97.94 77 VAL A N 1
ATOM 596 C CA . VAL A 1 77 ? 1.133 -1.5 -5.73 1 97.94 77 VAL A CA 1
ATOM 597 C C . VAL A 1 77 ? 2.65 -1.444 -5.574 1 97.94 77 VAL A C 1
ATOM 599 O O . VAL A 1 77 ? 3.188 -0.496 -5 1 97.94 77 VAL A O 1
ATOM 602 N N . ALA A 1 78 ? 3.387 -2.477 -6.109 1 97.69 78 ALA A N 1
ATOM 603 C CA . ALA A 1 78 ? 4.848 -2.461 -6.074 1 97.69 78 ALA A CA 1
ATOM 604 C C . ALA A 1 78 ? 5.395 -1.177 -6.688 1 97.69 78 ALA A C 1
ATOM 606 O O . ALA A 1 78 ? 6.289 -0.544 -6.121 1 97.69 78 ALA A O 1
ATOM 607 N N . LYS A 1 79 ? 4.887 -0.884 -7.855 1 97.19 79 LYS A N 1
ATOM 608 C CA . LYS A 1 79 ? 5.344 0.31 -8.562 1 97.19 79 LYS A CA 1
ATOM 609 C C . LYS A 1 79 ? 5.148 1.56 -7.707 1 97.19 79 LYS A C 1
ATOM 611 O O . LYS A 1 79 ? 6.039 2.412 -7.633 1 97.19 79 LYS A O 1
ATOM 616 N N . ASP A 1 80 ? 3.924 1.752 -7.039 1 96.44 80 ASP A N 1
ATOM 617 C CA . ASP A 1 80 ? 3.611 2.914 -6.215 1 96.44 80 ASP A CA 1
ATOM 618 C C . ASP A 1 80 ? 4.547 3.002 -5.012 1 96.44 80 ASP A C 1
ATOM 620 O O . ASP A 1 80 ? 4.801 4.09 -4.492 1 96.44 80 ASP A O 1
ATOM 624 N N . LEU A 1 81 ? 5.113 1.914 -4.57 1 96.44 81 LEU A N 1
ATOM 625 C CA . LEU A 1 81 ? 5.918 1.848 -3.352 1 96.44 81 LEU A CA 1
ATOM 626 C C . LEU A 1 81 ? 7.387 2.113 -3.656 1 96.44 81 LEU A C 1
ATOM 628 O O . LEU A 1 81 ? 8.188 2.32 -2.74 1 96.44 81 LEU A O 1
ATOM 632 N N . LEU A 1 82 ? 7.816 2.16 -4.918 1 96.81 82 LEU A N 1
ATOM 633 C CA . LEU A 1 82 ? 9.219 2.342 -5.277 1 96.81 82 LEU A CA 1
ATOM 634 C C . LEU A 1 82 ? 9.75 3.664 -4.738 1 96.81 82 LEU A C 1
ATOM 636 O O . LEU A 1 82 ? 9.156 4.719 -4.973 1 96.81 82 LEU A O 1
ATOM 640 N N . PRO A 1 83 ? 10.844 3.619 -4.02 1 95.5 83 PRO A N 1
ATOM 641 C CA . PRO A 1 83 ? 11.445 4.84 -3.479 1 95.5 83 PRO A CA 1
ATOM 642 C C . PRO A 1 83 ? 12.336 5.559 -4.492 1 95.5 83 PRO A C 1
ATOM 644 O O . PRO A 1 83 ? 13.547 5.645 -4.301 1 95.5 83 PRO A O 1
ATOM 647 N N . TYR A 1 84 ? 11.719 6.227 -5.469 1 95.06 84 TYR A N 1
ATOM 648 C CA . TYR A 1 84 ? 12.43 6.812 -6.602 1 95.06 84 TYR A CA 1
ATOM 649 C C . TYR A 1 84 ? 13.344 7.945 -6.148 1 95.06 84 TYR A C 1
ATOM 651 O O . TYR A 1 84 ? 14.477 8.055 -6.613 1 95.06 84 TYR A O 1
ATOM 659 N N . SER A 1 85 ? 12.812 8.812 -5.324 1 94.38 85 SER A N 1
ATOM 660 C CA . SER A 1 85 ? 13.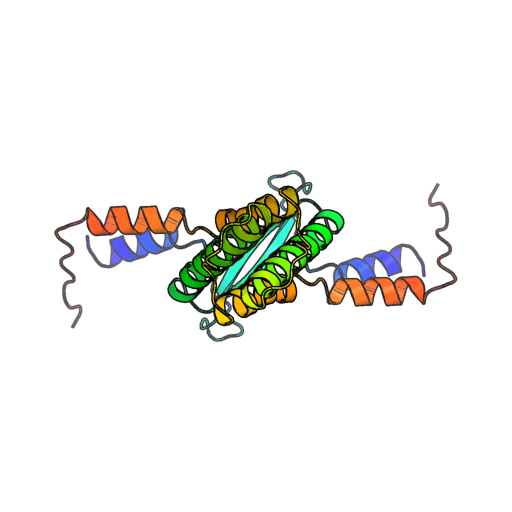617 9.938 -4.859 1 94.38 85 SER A CA 1
ATOM 661 C C . SER A 1 85 ? 14.859 9.453 -4.121 1 94.38 85 SER A C 1
ATOM 663 O O . SER A 1 85 ? 15.938 10.031 -4.27 1 94.38 85 SER A O 1
ATOM 665 N N . GLU A 1 86 ? 14.758 8.422 -3.344 1 95.62 86 GLU A N 1
ATOM 666 C CA . GLU A 1 86 ? 15.867 7.863 -2.582 1 95.62 86 GLU A CA 1
ATOM 667 C C . GLU A 1 86 ? 16.938 7.285 -3.506 1 95.62 86 GLU A C 1
ATOM 669 O O . GLU A 1 86 ? 18.125 7.309 -3.18 1 95.62 86 GLU A O 1
ATOM 674 N N . ALA A 1 87 ? 16.531 6.699 -4.66 1 92.88 87 ALA A N 1
ATOM 675 C CA . ALA A 1 87 ? 17.5 6.223 -5.645 1 92.88 87 ALA A CA 1
ATOM 676 C C . ALA A 1 87 ? 18.391 7.363 -6.133 1 92.88 87 ALA A C 1
ATOM 678 O O . ALA A 1 87 ? 19.594 7.191 -6.293 1 92.88 87 ALA A O 1
ATOM 679 N N . ASN A 1 88 ? 17.766 8.508 -6.328 1 91.25 88 ASN A N 1
ATOM 680 C CA . ASN A 1 88 ? 18.531 9.688 -6.707 1 91.25 88 ASN A CA 1
ATOM 681 C C . ASN A 1 88 ? 19.5 10.102 -5.602 1 91.25 88 ASN A C 1
ATOM 683 O O . ASN A 1 88 ? 20.641 10.492 -5.875 1 91.25 88 ASN A O 1
ATOM 687 N N . PHE A 1 89 ? 19.031 9.984 -4.41 1 93.19 89 PHE A N 1
ATOM 688 C CA . PHE A 1 89 ? 19.891 10.266 -3.264 1 93.19 89 PHE A CA 1
ATOM 689 C C . PHE A 1 89 ? 21.125 9.383 -3.283 1 93.19 89 PHE A C 1
ATOM 691 O O . PHE A 1 89 ? 22.25 9.875 -3.131 1 93.19 89 PHE A O 1
ATOM 698 N N . LEU A 1 90 ? 21.016 8.117 -3.445 1 92.12 90 LEU A N 1
ATOM 699 C CA . LEU A 1 90 ? 22.109 7.164 -3.479 1 92.12 90 LEU A CA 1
ATOM 700 C C . LEU A 1 90 ? 23.094 7.508 -4.594 1 92.12 90 LEU A C 1
ATOM 702 O O . LEU A 1 90 ? 24.312 7.434 -4.398 1 92.12 90 LEU A O 1
ATOM 706 N N . ASP A 1 91 ? 22.562 7.969 -5.754 1 89.5 91 ASP A N 1
ATOM 707 C CA . ASP A 1 91 ? 23.422 8.359 -6.875 1 89.5 91 ASP A CA 1
ATOM 708 C C . ASP A 1 91 ? 24.266 9.578 -6.52 1 89.5 91 ASP A C 1
ATOM 710 O O . ASP A 1 91 ? 25.438 9.656 -6.887 1 89.5 91 ASP A O 1
ATOM 714 N N . LYS A 1 92 ? 23.656 10.516 -5.852 1 88.56 92 LYS A N 1
ATOM 715 C CA . LYS A 1 92 ? 24.391 11.719 -5.445 1 88.56 92 LYS A CA 1
ATOM 716 C C . LYS A 1 92 ? 25.484 11.375 -4.438 1 88.56 92 LYS A C 1
ATOM 718 O O . LYS A 1 92 ? 26.594 11.914 -4.512 1 88.56 92 LYS A O 1
ATOM 723 N N . ILE A 1 93 ? 25.203 10.516 -3.516 1 89.31 93 ILE A N 1
ATOM 724 C CA . ILE A 1 93 ? 26.172 10.102 -2.506 1 89.31 93 ILE A CA 1
ATOM 725 C C . ILE A 1 93 ? 27.297 9.328 -3.168 1 89.31 93 ILE A C 1
ATOM 727 O O . ILE A 1 93 ? 28.469 9.555 -2.869 1 89.31 93 ILE A O 1
ATOM 731 N N . LYS A 1 94 ? 26.906 8.383 -3.992 1 86.44 94 LYS A N 1
ATOM 732 C CA . LYS A 1 94 ? 27.891 7.559 -4.688 1 86.44 94 LYS A CA 1
ATOM 733 C C . LYS A 1 94 ? 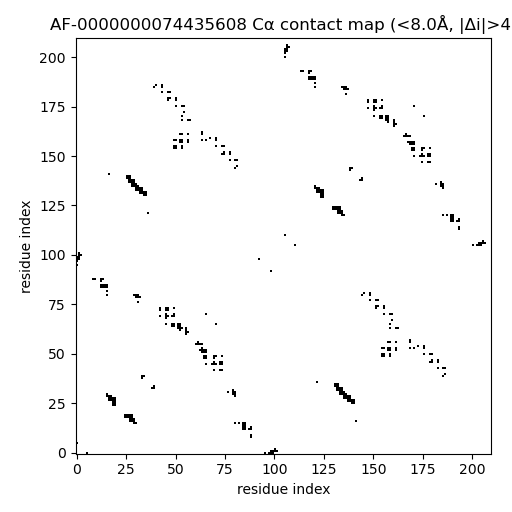28.812 8.414 -5.566 1 86.44 94 LYS A C 1
ATOM 735 O O . LYS A 1 94 ? 30 8.148 -5.664 1 86.44 94 LYS A O 1
ATOM 740 N N . GLY A 1 95 ? 28.219 9.281 -6.23 1 80.38 95 GLY A N 1
ATOM 741 C CA . GLY A 1 95 ? 29 10.164 -7.09 1 80.38 95 GLY A CA 1
ATOM 742 C C . GLY A 1 95 ? 29.922 11.078 -6.316 1 80.38 95 GLY A C 1
ATOM 743 O O . GLY A 1 95 ? 30.906 11.578 -6.863 1 80.38 95 GLY A O 1
ATOM 744 N N . ASN A 1 96 ? 29.531 11.305 -5.109 1 69.69 96 ASN A N 1
ATOM 745 C CA . ASN A 1 96 ? 30.375 12.188 -4.301 1 69.69 96 ASN A CA 1
ATOM 746 C C . ASN A 1 96 ? 31.484 11.406 -3.602 1 69.69 96 ASN A C 1
ATOM 748 O O . ASN A 1 96 ? 31.219 10.562 -2.748 1 69.69 96 ASN A O 1
ATOM 752 N N . ARG A 1 97 ? 32.562 10.922 -4.348 1 56.72 97 ARG A N 1
ATOM 753 C CA . ARG A 1 97 ? 33.719 10.156 -3.906 1 56.72 97 ARG A CA 1
ATOM 754 C C . ARG A 1 97 ? 34.281 10.711 -2.594 1 56.72 97 ARG A C 1
ATOM 756 O O . ARG A 1 97 ? 34.781 9.953 -1.761 1 56.72 97 ARG A O 1
ATOM 763 N N . SER A 1 98 ? 34.625 12.023 -2.459 1 53.12 98 SER A N 1
ATOM 764 C CA . SER A 1 98 ? 35.375 12.547 -1.319 1 53.12 98 SER A CA 1
ATOM 765 C C . SER A 1 98 ? 34.469 12.695 -0.092 1 53.12 98 SER A C 1
ATOM 767 O O . SER A 1 98 ? 33.969 13.781 0.189 1 53.12 98 SER A O 1
ATOM 769 N N . ILE A 1 99 ? 33.625 11.758 0.136 1 53.25 99 ILE A N 1
ATOM 770 C CA . ILE A 1 99 ? 32.875 11.82 1.394 1 53.25 99 ILE A CA 1
ATOM 771 C C . ILE A 1 99 ? 33.844 11.82 2.566 1 53.25 99 ILE A C 1
ATOM 773 O O . ILE A 1 99 ? 34.531 10.82 2.824 1 53.25 99 ILE A O 1
ATOM 777 N N . GLU A 1 100 ? 34.656 12.758 2.805 1 49.31 100 GLU A N 1
ATOM 778 C CA . GLU A 1 100 ? 35.438 12.891 4.023 1 49.31 100 GLU A CA 1
ATOM 779 C C . GLU A 1 100 ? 34.531 12.93 5.262 1 49.31 100 GLU A C 1
ATOM 781 O O . GLU A 1 100 ? 33.719 13.82 5.398 1 49.31 100 GLU A O 1
ATOM 786 N N . LEU A 1 101 ? 33.906 11.781 5.648 1 47.12 101 LEU A N 1
ATOM 787 C CA . LEU A 1 101 ? 33.281 11.656 6.961 1 47.12 101 LEU A CA 1
ATOM 788 C C . LEU A 1 101 ? 34.219 12.211 8.047 1 47.12 101 LEU A C 1
ATOM 790 O O . LEU A 1 101 ? 35.188 11.555 8.445 1 47.12 101 LEU A O 1
ATOM 794 N N . ASN A 1 102 ? 34.625 13.336 8.102 1 43.75 102 ASN A N 1
ATOM 795 C CA . ASN A 1 102 ? 35.406 13.859 9.227 1 43.75 102 ASN A CA 1
ATOM 796 C C . ASN A 1 102 ? 34.719 13.539 10.555 1 43.75 102 ASN A C 1
ATOM 798 O O . ASN A 1 102 ? 33.5 13.68 10.695 1 43.75 102 ASN A O 1
ATOM 802 N N . GLU A 1 103 ? 35.344 12.633 11.359 1 42.41 103 GLU A N 1
ATOM 803 C CA . GLU A 1 103 ? 35.125 12.172 12.727 1 42.41 103 GLU A CA 1
ATOM 804 C C . GLU A 1 103 ? 34.625 13.297 13.609 1 42.41 103 GLU A C 1
ATOM 806 O O . GLU A 1 103 ? 35.281 14.32 13.781 1 42.41 103 GLU A O 1
ATOM 811 N N . VAL A 1 104 ? 33.531 13.852 13.547 1 39.12 104 VAL A N 1
ATOM 812 C CA . VAL A 1 104 ? 33.094 14.695 14.656 1 39.12 104 VAL A CA 1
ATOM 813 C C . VAL A 1 104 ? 33.406 14 15.984 1 39.12 104 VAL A C 1
ATOM 815 O O . VAL A 1 104 ? 32.781 12.992 16.312 1 39.12 104 VAL A O 1
ATOM 818 N N . VAL A 1 105 ? 34.688 13.828 16.484 1 32.5 105 VAL A N 1
ATOM 819 C CA . VAL A 1 105 ? 34.938 13.664 17.906 1 32.5 105 VAL A CA 1
ATOM 820 C C . VAL A 1 105 ? 34.531 14.914 18.672 1 32.5 105 VAL A C 1
ATOM 822 O O . VAL A 1 105 ? 34.781 16.031 18.219 1 32.5 105 VAL A O 1
ATOM 825 N N . MET B 1 1 ? -31.734 9.82 11.602 1 77.06 1 MET B N 1
ATOM 826 C CA . MET B 1 1 ? -30.438 10.453 11.383 1 77.06 1 MET B CA 1
ATOM 827 C C . MET B 1 1 ? -30.547 11.586 10.367 1 77.06 1 MET B C 1
ATOM 829 O O . MET B 1 1 ? -31.234 11.445 9.352 1 77.06 1 MET B O 1
ATOM 833 N N . ASN B 1 2 ? -30.203 12.82 10.688 1 86.44 2 ASN B N 1
ATOM 834 C CA . ASN B 1 2 ? -30.281 13.938 9.75 1 86.44 2 ASN B CA 1
ATOM 835 C C . ASN B 1 2 ? -28.922 14.195 9.094 1 86.44 2 ASN B C 1
ATOM 837 O O . ASN B 1 2 ? -27.953 13.5 9.367 1 86.44 2 ASN B O 1
ATOM 841 N N . LEU B 1 3 ? -28.938 15.125 8.164 1 87.5 3 LEU B N 1
ATOM 842 C CA . LEU B 1 3 ? -27.75 15.383 7.34 1 87.5 3 LEU B CA 1
ATOM 843 C C . LEU B 1 3 ? -26.578 15.812 8.203 1 87.5 3 LEU B C 1
ATOM 845 O O . LEU B 1 3 ? -25.438 15.43 7.938 1 87.5 3 LEU B O 1
ATOM 849 N N . GLU B 1 4 ? -26.875 16.625 9.219 1 90.31 4 GLU B N 1
ATOM 850 C CA . GLU B 1 4 ? -25.812 17.094 10.109 1 90.31 4 GLU B CA 1
ATOM 851 C C . GLU B 1 4 ? -25.172 15.922 10.836 1 90.31 4 GLU B C 1
ATOM 853 O O . GLU B 1 4 ? -23.938 15.883 10.984 1 90.31 4 GLU B O 1
ATOM 858 N N . GLU B 1 5 ? -25.938 14.984 11.289 1 88.5 5 GLU B N 1
ATOM 859 C CA . GLU B 1 5 ? -25.438 13.789 11.969 1 88.5 5 GLU B CA 1
ATOM 860 C C . GLU B 1 5 ? -24.578 12.945 11.031 1 88.5 5 GLU B C 1
ATOM 862 O O . GLU B 1 5 ? -23.531 12.414 11.445 1 88.5 5 GLU B O 1
ATOM 867 N N . ILE B 1 6 ? -24.984 12.867 9.836 1 91.88 6 ILE B N 1
ATOM 868 C CA . ILE B 1 6 ? -24.234 12.094 8.844 1 91.88 6 ILE B CA 1
ATOM 869 C C . ILE B 1 6 ? -22.875 12.75 8.602 1 91.88 6 ILE B C 1
ATOM 871 O O . ILE B 1 6 ? -21.859 12.062 8.469 1 91.88 6 ILE B O 1
ATOM 875 N N . GLN B 1 7 ? -22.906 14.031 8.531 1 92.75 7 GLN B N 1
ATOM 876 C CA . GLN B 1 7 ? -21.672 14.766 8.305 1 92.75 7 GLN B CA 1
ATOM 877 C C . GLN B 1 7 ? -20.688 14.539 9.453 1 92.75 7 GLN B C 1
ATOM 879 O O . GLN B 1 7 ? -19.484 14.383 9.234 1 92.75 7 GLN B O 1
ATOM 884 N N . VAL B 1 8 ? -21.234 14.508 10.602 1 92.81 8 VAL B N 1
ATOM 885 C CA . VAL B 1 8 ? -20.391 14.258 11.773 1 92.81 8 VAL B CA 1
ATOM 886 C C . VAL B 1 8 ? -19.844 12.836 11.727 1 92.81 8 VAL B C 1
ATOM 888 O O . VAL B 1 8 ? -18.656 12.617 11.977 1 92.81 8 VAL B O 1
ATOM 891 N N . LEU B 1 9 ? -20.703 11.898 11.375 1 91.56 9 LEU B N 1
ATOM 892 C CA . LEU B 1 9 ? -20.297 10.508 11.289 1 91.56 9 LEU B CA 1
ATOM 893 C C . LEU B 1 9 ? -19.219 10.32 10.227 1 91.56 9 LEU B C 1
ATOM 895 O O . LEU B 1 9 ? -18.25 9.578 10.43 1 91.56 9 LEU B O 1
ATOM 899 N N . LYS B 1 10 ? -19.359 11 9.141 1 94.5 10 LYS B N 1
ATOM 900 C CA . LYS B 1 10 ? -18.375 10.914 8.062 1 94.5 10 LYS B CA 1
ATOM 901 C C . LYS B 1 10 ? -16.984 11.359 8.539 1 94.5 10 LYS B C 1
ATOM 903 O O . LYS B 1 10 ? -15.984 10.695 8.266 1 94.5 10 LYS B O 1
ATOM 908 N N . THR B 1 11 ? -16.906 12.414 9.227 1 94.19 11 THR B N 1
ATOM 909 C CA . THR B 1 11 ? -15.641 12.969 9.703 1 94.19 11 THR B CA 1
ATOM 910 C C . THR B 1 11 ? -14.984 12.031 10.711 1 94.19 11 THR B C 1
ATOM 912 O O . THR B 1 11 ? -13.758 11.938 10.773 1 94.19 11 THR B O 1
ATOM 915 N N . MET B 1 12 ? -15.789 11.266 11.359 1 94.12 12 MET B N 1
ATOM 916 C CA . MET B 1 12 ? -15.289 10.383 12.414 1 94.12 12 MET B CA 1
ATOM 917 C C . MET B 1 12 ? -14.773 9.07 11.82 1 94.12 12 MET B C 1
ATOM 919 O O . MET B 1 12 ? -13.805 8.5 12.32 1 94.12 12 MET B O 1
ATOM 923 N N . TYR B 1 13 ? -15.391 8.656 10.711 1 93.56 13 TYR B N 1
ATOM 924 C CA . TYR B 1 13 ? -15.172 7.266 10.336 1 93.56 13 TYR B CA 1
ATOM 925 C C . TYR B 1 13 ? -14.508 7.168 8.961 1 93.56 13 TYR B C 1
ATOM 927 O O . TYR B 1 13 ? -13.883 6.152 8.641 1 93.56 13 TYR B O 1
ATOM 935 N N . LEU B 1 14 ? -14.695 8.117 8.109 1 95.75 14 LEU B N 1
ATOM 936 C CA . LEU B 1 14 ? -14.086 8.055 6.785 1 95.75 14 LEU B CA 1
ATOM 937 C C . LEU B 1 14 ? -12.656 8.594 6.82 1 95.75 14 LEU B C 1
ATOM 939 O O . LEU B 1 14 ? -12.422 9.75 6.453 1 95.75 14 LEU B O 1
ATOM 943 N N . LYS B 1 15 ? -11.688 7.684 7.164 1 95.25 15 LYS B N 1
ATOM 944 C CA . LYS B 1 15 ? -10.336 8.164 7.434 1 95.25 15 LYS B CA 1
ATOM 945 C C . LYS B 1 15 ? -9.305 7.418 6.582 1 95.25 15 LYS B C 1
ATOM 947 O O . LYS B 1 15 ? -8.156 7.84 6.48 1 95.25 15 LYS B O 1
ATOM 952 N N . THR B 1 16 ? -9.703 6.344 5.98 1 96.38 16 THR B N 1
ATOM 953 C CA . THR B 1 16 ? -8.742 5.504 5.277 1 96.38 16 THR B CA 1
ATOM 954 C C . THR B 1 16 ? -8.211 6.211 4.031 1 96.38 16 THR B C 1
ATOM 956 O O . THR B 1 16 ? -7.016 6.152 3.734 1 96.38 16 THR B O 1
ATOM 959 N N . LEU B 1 17 ? -9.086 6.906 3.346 1 96.62 17 LEU B N 1
ATOM 960 C CA . LEU B 1 17 ? -8.68 7.641 2.152 1 96.62 17 LEU B CA 1
ATOM 961 C C . LEU B 1 17 ? -8.547 9.133 2.449 1 96.62 17 LEU B C 1
ATOM 963 O O . LEU B 1 17 ? -9.477 9.75 2.957 1 96.62 17 LEU B O 1
ATOM 967 N N . THR B 1 18 ? -7.457 9.656 2.168 1 96.38 18 THR B N 1
ATOM 968 C CA . THR B 1 18 ? -7.23 11.094 2.268 1 96.38 18 THR B CA 1
ATOM 969 C C . THR B 1 18 ? -7.199 11.734 0.884 1 96.38 18 THR B C 1
ATOM 971 O O . THR B 1 18 ? -6.262 11.508 0.112 1 96.38 18 THR B O 1
ATOM 974 N N . PRO B 1 19 ? -8.227 12.57 0.574 1 95.44 19 PRO B N 1
ATOM 975 C CA . PRO B 1 19 ? -8.266 13.188 -0.753 1 95.44 19 PRO B CA 1
ATOM 976 C C . PRO B 1 19 ? -7.078 14.117 -1.007 1 95.44 19 PRO B C 1
ATOM 978 O O . PRO B 1 19 ? -6.641 14.828 -0.099 1 95.44 19 PRO B O 1
ATOM 981 N N . LEU B 1 20 ? -6.582 13.992 -2.258 1 95.69 20 LEU B N 1
ATOM 982 C CA . LEU B 1 20 ? -5.469 14.852 -2.643 1 95.69 20 LEU B CA 1
ATOM 983 C C . LEU B 1 20 ? -5.969 16.094 -3.387 1 95.69 20 LEU B C 1
ATOM 985 O O . LEU B 1 20 ? -6.598 15.969 -4.441 1 95.69 20 LEU B O 1
ATOM 989 N N . GLU B 1 21 ? -5.629 17.203 -2.881 1 94.31 21 GLU B N 1
ATOM 990 C CA . GLU B 1 21 ? -6.055 18.469 -3.473 1 94.31 21 GLU B CA 1
ATOM 991 C C . GLU B 1 21 ? -5.438 18.672 -4.855 1 94.31 21 GLU B C 1
ATOM 993 O O . GLU B 1 21 ? -6.07 19.234 -5.75 1 94.31 21 GLU B O 1
ATOM 998 N N . GLU B 1 22 ? -4.207 18.203 -5.031 1 93.5 22 GLU B N 1
ATOM 999 C CA . GLU B 1 22 ? -3.482 18.391 -6.285 1 93.5 22 GLU B CA 1
ATOM 1000 C C . GLU B 1 22 ? -4.191 17.688 -7.438 1 93.5 22 GLU B C 1
ATOM 1002 O O . GLU B 1 22 ? -3.965 18.016 -8.602 1 93.5 22 GLU B O 1
ATOM 1007 N N . TYR B 1 23 ? -5.094 16.812 -7.156 1 93.38 23 TYR B N 1
ATOM 1008 C CA . TYR B 1 23 ? -5.852 16.094 -8.172 1 93.38 23 TYR B CA 1
ATOM 1009 C C . TYR B 1 23 ? -7.336 16.422 -8.086 1 93.38 23 TYR B C 1
ATOM 1011 O O . TYR B 1 23 ? -8.188 15.57 -8.367 1 93.38 23 TYR B O 1
ATOM 1019 N N . ASN B 1 24 ? -7.68 17.547 -7.582 1 94.56 24 ASN B N 1
ATOM 1020 C CA . ASN B 1 24 ? -9.055 18 -7.422 1 94.56 24 ASN B CA 1
ATOM 1021 C C . ASN B 1 24 ? -9.891 17 -6.637 1 94.56 24 ASN B C 1
ATOM 1023 O O . ASN B 1 24 ? -11.062 16.781 -6.941 1 94.56 24 ASN B O 1
ATOM 1027 N N . LYS B 1 25 ? -9.273 16.25 -5.82 1 91.06 25 LYS B N 1
ATOM 1028 C CA . LYS B 1 25 ? -9.883 15.32 -4.879 1 91.06 2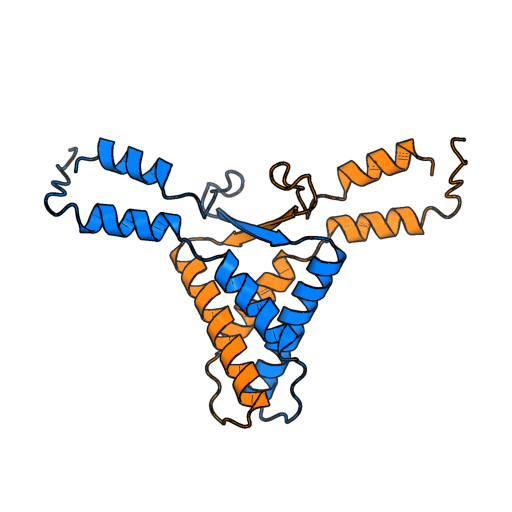5 LYS B CA 1
ATOM 1029 C C . LYS B 1 25 ? -10.406 14.078 -5.594 1 91.06 25 LYS B C 1
ATOM 1031 O O . LYS B 1 25 ? -11.164 13.297 -5.02 1 91.06 25 LYS B O 1
ATOM 1036 N N . GLU B 1 26 ? -9.984 13.883 -6.867 1 94 26 GLU B N 1
ATOM 1037 C CA . GLU B 1 26 ? -10.367 12.695 -7.629 1 94 26 GLU B CA 1
ATOM 1038 C C . GLU B 1 26 ? -9.477 11.508 -7.277 1 94 26 GLU B C 1
ATOM 1040 O O . GLU B 1 26 ? -9.797 10.367 -7.613 1 94 26 GLU B O 1
ATOM 1045 N N . VAL B 1 27 ? -8.367 11.82 -6.715 1 95.31 27 VAL B N 1
ATOM 1046 C CA . VAL B 1 27 ? -7.406 10.812 -6.273 1 95.31 27 VAL B CA 1
ATOM 1047 C C . VAL B 1 27 ? -7.203 10.922 -4.762 1 95.31 27 VAL B C 1
ATOM 1049 O O . VAL B 1 27 ? -7.145 12.023 -4.215 1 95.31 27 VAL B O 1
ATOM 1052 N N . SER B 1 28 ? -7.172 9.773 -4.074 1 97.31 28 SER B N 1
ATOM 1053 C CA . SER B 1 28 ? -6.922 9.727 -2.637 1 97.31 28 SER B CA 1
ATOM 1054 C C . SER B 1 28 ? -5.664 8.93 -2.318 1 97.31 28 SER B C 1
ATOM 1056 O O . SER B 1 28 ? -5.215 8.117 -3.131 1 97.31 28 SER B O 1
ATOM 1058 N N . GLU B 1 29 ? -5.129 9.227 -1.185 1 96.62 29 GLU B N 1
ATOM 1059 C CA . GLU B 1 29 ? -3.998 8.453 -0.68 1 96.62 29 GLU B CA 1
ATOM 1060 C C . GLU B 1 29 ? -4.434 7.496 0.422 1 96.62 29 GLU B C 1
ATOM 1062 O O . GLU B 1 29 ? -5.301 7.828 1.235 1 96.62 29 GLU B O 1
ATOM 1067 N N . VAL B 1 30 ? -3.928 6.34 0.386 1 96.44 30 VAL B N 1
ATOM 1068 C CA . VAL B 1 30 ? -4.039 5.355 1.457 1 96.44 30 VAL B CA 1
ATOM 1069 C C . VAL B 1 30 ? -2.648 4.973 1.956 1 96.44 30 VAL B C 1
ATOM 1071 O O . VAL B 1 30 ? -1.674 5.031 1.203 1 96.44 30 VAL B O 1
ATOM 1074 N N . LYS B 1 31 ? -2.537 4.609 3.191 1 96.06 31 LYS B N 1
ATOM 1075 C CA . LYS B 1 31 ? -1.232 4.422 3.82 1 96.06 31 LYS B CA 1
ATOM 1076 C C . LYS B 1 31 ? -1.065 2.99 4.32 1 96.06 31 LYS B C 1
ATOM 1078 O O . LYS B 1 31 ? -2.051 2.307 4.605 1 96.06 31 LYS B O 1
ATOM 1083 N N . MET B 1 32 ? 0.123 2.59 4.352 1 96.5 32 MET B N 1
ATOM 1084 C CA . MET B 1 32 ? 0.509 1.357 5.031 1 96.5 32 MET B CA 1
ATOM 1085 C C . MET B 1 32 ? 1.789 1.559 5.836 1 96.5 32 MET B C 1
ATOM 1087 O O . MET B 1 32 ? 2.479 2.566 5.672 1 96.5 32 MET B O 1
ATOM 1091 N N . LYS B 1 33 ? 2.027 0.583 6.719 1 96.19 33 LYS B N 1
ATOM 1092 C CA . LYS B 1 33 ? 3.143 0.739 7.648 1 96.19 33 LYS B CA 1
ATOM 1093 C C . LYS B 1 33 ? 4.285 -0.213 7.301 1 96.19 33 LYS B C 1
ATOM 1095 O O . LYS B 1 33 ? 4.047 -1.361 6.918 1 96.19 33 LYS B O 1
ATOM 1100 N N . VAL B 1 34 ? 5.5 0.292 7.426 1 96.5 34 VAL B N 1
ATOM 1101 C CA . VAL B 1 34 ? 6.707 -0.512 7.277 1 96.5 34 VAL B CA 1
ATOM 1102 C C . VAL B 1 34 ? 7.758 -0.054 8.289 1 96.5 34 VAL B C 1
ATOM 1104 O O . VAL B 1 34 ? 7.746 1.099 8.727 1 96.5 34 VAL B O 1
ATOM 1107 N N . GLY B 1 35 ? 8.641 -0.928 8.586 1 95.31 35 GLY B N 1
ATOM 1108 C CA . GLY B 1 35 ? 9.625 -0.628 9.617 1 95.31 35 GLY B CA 1
ATOM 1109 C C . GLY B 1 35 ? 10.859 0.069 9.078 1 95.31 35 GLY B C 1
ATOM 1110 O O . GLY B 1 35 ? 11.547 0.777 9.82 1 95.31 35 GLY B O 1
ATOM 1111 N N . SER B 1 36 ? 11.25 -0.194 7.785 1 95.44 36 SER B N 1
ATOM 1112 C CA . SER B 1 36 ? 12.492 0.314 7.215 1 95.44 36 SER B CA 1
ATOM 1113 C C . SER B 1 36 ? 12.461 0.264 5.691 1 95.44 36 SER B C 1
ATOM 1115 O O . SER B 1 36 ? 11.555 -0.327 5.102 1 95.44 36 SER B O 1
ATOM 1117 N N . TYR B 1 37 ? 13.469 0.939 5.141 1 95.94 37 TYR B N 1
ATOM 1118 C CA . TYR B 1 37 ? 13.641 0.832 3.695 1 95.94 37 TYR B CA 1
ATOM 1119 C C . TYR B 1 37 ? 13.945 -0.605 3.287 1 95.94 37 TYR B C 1
ATOM 1121 O O . TYR B 1 37 ? 13.484 -1.072 2.244 1 95.94 37 TYR B O 1
ATOM 1129 N N . ALA B 1 38 ? 14.766 -1.253 4.07 1 96.44 38 ALA B N 1
ATOM 1130 C CA . ALA B 1 38 ? 15.055 -2.656 3.787 1 96.44 38 ALA B CA 1
ATOM 1131 C C . ALA B 1 38 ? 13.773 -3.482 3.74 1 96.44 38 ALA B C 1
ATOM 1133 O O . ALA B 1 38 ? 13.578 -4.289 2.826 1 96.44 38 ALA B O 1
ATOM 1134 N N . GLU B 1 39 ? 12.914 -3.246 4.75 1 96.56 39 GLU B N 1
ATOM 1135 C CA . GLU B 1 39 ? 11.641 -3.949 4.773 1 96.56 39 GLU B CA 1
ATOM 1136 C C . GLU B 1 39 ? 10.773 -3.57 3.574 1 96.56 39 GLU B C 1
ATOM 1138 O O . GLU B 1 39 ? 10.109 -4.426 2.986 1 96.56 39 GLU B O 1
ATOM 1143 N N . LEU B 1 40 ? 10.773 -2.32 3.209 1 97.62 40 LEU B N 1
ATOM 1144 C CA . LEU B 1 40 ? 10.016 -1.857 2.053 1 97.62 40 LEU B CA 1
ATOM 1145 C C . LEU B 1 40 ? 10.461 -2.578 0.785 1 97.62 40 LEU B C 1
ATOM 1147 O O . LEU B 1 40 ? 9.633 -3.059 0.012 1 97.62 40 LEU B O 1
ATOM 1151 N N . ILE B 1 41 ? 11.812 -2.699 0.531 1 97.31 41 ILE B N 1
ATOM 1152 C CA . ILE B 1 41 ? 12.367 -3.357 -0.647 1 97.31 41 ILE B CA 1
ATOM 1153 C C . ILE B 1 41 ? 11.992 -4.84 -0.634 1 97.31 41 ILE B C 1
ATOM 1155 O O . ILE B 1 41 ? 11.625 -5.398 -1.667 1 97.31 41 ILE B O 1
ATOM 1159 N N . GLU B 1 42 ? 12.039 -5.41 0.471 1 97.56 42 GLU B N 1
ATOM 1160 C CA . GLU B 1 42 ? 11.641 -6.809 0.6 1 97.56 42 GLU B CA 1
ATOM 1161 C C . GLU B 1 42 ? 10.172 -7 0.246 1 97.56 42 GLU B C 1
ATOM 1163 O O . GLU B 1 42 ? 9.805 -7.98 -0.402 1 97.56 42 GLU B O 1
ATOM 1168 N N . LEU B 1 43 ? 9.344 -6.062 0.791 1 98.06 43 LEU B N 1
ATOM 1169 C CA . LEU B 1 43 ? 7.918 -6.121 0.495 1 98.06 43 LEU B CA 1
ATOM 1170 C C . LEU B 1 43 ? 7.668 -5.984 -1.003 1 98.06 43 LEU B C 1
ATOM 1172 O O . LEU B 1 43 ? 6.887 -6.75 -1.577 1 98.06 43 LEU B O 1
ATOM 1176 N N . ILE B 1 44 ? 8.328 -5.074 -1.661 1 98.38 44 ILE B N 1
ATOM 1177 C CA . ILE B 1 44 ? 8.227 -4.914 -3.107 1 98.38 44 ILE B CA 1
ATOM 1178 C C . ILE B 1 44 ? 8.641 -6.211 -3.801 1 98.38 44 ILE B C 1
ATOM 1180 O O . ILE B 1 44 ? 7.957 -6.676 -4.719 1 98.38 44 ILE B O 1
ATOM 1184 N N . GLY B 1 45 ? 9.75 -6.812 -3.379 1 98 45 GLY B N 1
ATOM 1185 C CA . GLY B 1 45 ? 10.172 -8.102 -3.904 1 98 45 GLY B CA 1
ATOM 1186 C C . GLY B 1 45 ? 9.133 -9.195 -3.727 1 98 45 GLY B C 1
ATOM 1187 O O . GLY B 1 45 ? 8.883 -9.969 -4.645 1 98 45 GLY B O 1
ATOM 1188 N N . ALA B 1 46 ? 8.555 -9.219 -2.514 1 97.44 46 ALA B N 1
ATOM 1189 C CA . ALA B 1 46 ? 7.512 -10.203 -2.244 1 97.44 46 ALA B CA 1
ATOM 1190 C C . ALA B 1 46 ? 6.344 -10.039 -3.209 1 97.44 46 ALA B C 1
ATOM 1192 O O . ALA B 1 46 ? 5.809 -11.031 -3.719 1 97.44 46 ALA B O 1
ATOM 1193 N N . ILE B 1 47 ? 5.898 -8.867 -3.477 1 98.19 47 ILE B N 1
ATOM 1194 C CA . ILE B 1 47 ? 4.809 -8.578 -4.402 1 98.19 47 ILE B CA 1
ATOM 1195 C C . ILE B 1 47 ? 5.172 -9.062 -5.801 1 98.19 47 ILE B C 1
ATOM 1197 O O . ILE B 1 47 ? 4.363 -9.711 -6.469 1 98.19 47 ILE B O 1
ATOM 1201 N N . ILE B 1 48 ? 6.395 -8.852 -6.246 1 97.19 48 ILE B N 1
ATOM 1202 C CA . ILE B 1 48 ? 6.887 -9.281 -7.551 1 97.19 48 ILE B CA 1
ATOM 1203 C C . ILE B 1 48 ? 6.91 -10.805 -7.617 1 97.19 48 ILE B C 1
ATOM 1205 O O . ILE B 1 48 ? 6.375 -11.398 -8.555 1 97.19 48 ILE B O 1
ATOM 1209 N N . ASN B 1 49 ? 7.496 -11.391 -6.598 1 96.31 49 ASN B N 1
ATOM 1210 C CA . ASN B 1 49 ? 7.594 -12.844 -6.562 1 96.31 49 ASN B CA 1
ATOM 1211 C C . ASN B 1 49 ? 6.219 -13.5 -6.648 1 96.31 49 ASN B C 1
ATOM 1213 O O . ASN B 1 49 ? 6.027 -14.453 -7.402 1 96.31 49 ASN B O 1
ATOM 1217 N N . VAL B 1 50 ? 5.27 -13.047 -5.84 1 95.69 50 VAL B N 1
ATOM 1218 C CA . VAL B 1 50 ? 3.918 -13.602 -5.793 1 95.69 50 VAL B CA 1
ATOM 1219 C C . VAL B 1 50 ? 3.227 -13.383 -7.141 1 95.69 50 VAL B C 1
ATOM 1221 O O . VAL B 1 50 ? 2.57 -14.289 -7.656 1 95.69 50 VAL B O 1
ATOM 1224 N N . SER B 1 51 ? 3.365 -12.242 -7.727 1 95.44 51 SER B N 1
ATOM 1225 C CA . SER B 1 51 ? 2.77 -11.953 -9.031 1 95.44 51 SER B CA 1
ATOM 1226 C C . SER B 1 51 ? 3.355 -12.852 -10.117 1 95.44 51 SER B C 1
ATOM 1228 O O . SER B 1 51 ? 2.623 -13.359 -10.969 1 95.44 51 SER B O 1
ATOM 1230 N N . GLN B 1 52 ? 4.656 -13.078 -10.141 1 94.06 52 GLN B N 1
ATOM 1231 C CA . GLN B 1 52 ? 5.312 -13.961 -11.094 1 94.06 52 GLN B CA 1
ATOM 1232 C C . GLN B 1 52 ? 4.805 -15.391 -10.953 1 94.06 52 GLN B C 1
ATOM 1234 O O . GLN B 1 52 ? 4.531 -16.062 -11.953 1 94.06 52 GLN B O 1
ATOM 1239 N N . SER B 1 53 ? 4.703 -15.875 -9.703 1 91.62 53 SER B N 1
ATOM 1240 C CA . SER B 1 53 ? 4.215 -17.219 -9.453 1 91.62 53 SER B CA 1
ATOM 1241 C C . SER B 1 53 ? 2.781 -17.391 -9.945 1 91.62 53 SER B C 1
ATOM 1243 O O . SER B 1 53 ? 2.434 -18.422 -10.523 1 91.62 53 SER B O 1
ATOM 1245 N N . ALA B 1 54 ? 1.942 -16.359 -9.688 1 91.44 54 ALA B N 1
ATOM 1246 C CA . ALA B 1 54 ? 0.561 -16.391 -10.156 1 91.44 54 ALA B CA 1
ATOM 1247 C C . ALA B 1 54 ? 0.504 -16.438 -11.68 1 91.44 54 ALA B C 1
ATOM 1249 O O . ALA B 1 54 ? -0.277 -17.203 -12.258 1 91.44 54 ALA B O 1
ATOM 1250 N N . MET B 1 55 ? 1.329 -15.672 -12.344 1 88.31 55 MET B N 1
ATOM 1251 C CA . MET B 1 55 ? 1.399 -15.617 -13.805 1 88.31 55 MET B CA 1
ATOM 1252 C C . MET B 1 55 ? 1.848 -16.953 -14.375 1 88.31 55 MET B C 1
ATOM 1254 O O . MET B 1 55 ? 1.336 -17.391 -15.406 1 88.31 55 MET B O 1
ATOM 1258 N N . GLU B 1 56 ? 2.744 -17.625 -13.695 1 83.38 56 GLU B N 1
ATOM 1259 C CA . GLU B 1 56 ? 3.234 -18.922 -14.133 1 83.38 56 GLU B CA 1
ATOM 1260 C C . GLU B 1 56 ? 2.127 -19.984 -14.086 1 83.38 56 GLU B C 1
ATOM 1262 O O . GLU B 1 56 ? 2.043 -20.844 -14.961 1 83.38 56 GLU B O 1
ATOM 1267 N N . GLY B 1 57 ? 1.431 -19.875 -13.023 1 77.12 57 GLY B N 1
ATOM 1268 C CA . GLY B 1 57 ? 0.295 -20.781 -12.945 1 77.12 57 GLY B CA 1
ATOM 1269 C C . GLY B 1 57 ? -0.71 -20.578 -14.062 1 77.12 57 GLY B C 1
ATOM 1270 O O . GLY B 1 57 ? -1.334 -21.531 -14.523 1 77.12 57 GLY B O 1
ATOM 1271 N N . MET B 1 58 ? -0.816 -19.406 -14.477 1 76.06 58 MET B N 1
ATOM 1272 C CA . MET B 1 58 ? -1.714 -19.094 -15.586 1 76.06 58 MET B CA 1
ATOM 1273 C C . MET B 1 58 ? -1.155 -19.625 -16.906 1 76.06 58 MET B C 1
ATOM 1275 O O . MET B 1 58 ? -1.914 -20.016 -17.797 1 76.06 58 MET B O 1
ATOM 1279 N N . CYS B 1 59 ? 0.195 -19.703 -17.016 1 71.56 59 CYS B N 1
ATOM 1280 C CA . CYS B 1 59 ? 0.849 -20.062 -18.266 1 71.56 59 CYS B CA 1
ATOM 1281 C C . CYS B 1 59 ? 1.392 -21.484 -18.203 1 71.56 59 CYS B C 1
ATOM 1283 O O . CYS B 1 59 ? 2.016 -21.969 -19.156 1 71.56 59 CYS B O 1
ATOM 1285 N N . ASN B 1 60 ? 1.142 -22.25 -17.141 1 68.5 60 ASN B N 1
ATOM 1286 C CA . ASN B 1 60 ? 1.53 -23.641 -16.984 1 68.5 60 ASN B CA 1
ATOM 1287 C C . ASN B 1 60 ? 3.047 -23.797 -16.891 1 68.5 60 ASN B C 1
ATOM 1289 O O . ASN B 1 60 ? 3.617 -24.719 -17.484 1 68.5 60 ASN B O 1
ATOM 1293 N N . PHE B 1 61 ? 3.537 -22.703 -16.328 1 65.12 61 PHE B N 1
ATOM 1294 C CA . PHE B 1 61 ? 4.957 -22.875 -16.047 1 65.12 61 PHE B CA 1
ATOM 1295 C C . PHE B 1 61 ? 5.172 -23.406 -14.641 1 65.12 61 PHE B C 1
ATOM 1297 O O . PHE B 1 61 ? 4.332 -23.203 -13.758 1 65.12 61 PHE B O 1
ATOM 1304 N N . ASP B 1 62 ? 6.129 -24.312 -14.383 1 65.12 62 ASP B N 1
ATOM 1305 C CA . ASP B 1 62 ? 6.195 -25.203 -13.234 1 65.12 62 ASP B CA 1
ATOM 1306 C C . ASP B 1 62 ? 6.957 -24.562 -12.078 1 65.12 62 ASP B C 1
ATOM 1308 O O . ASP B 1 62 ? 7.078 -25.156 -11 1 65.12 62 ASP B O 1
ATOM 1312 N N . ILE B 1 63 ? 7.5 -23.438 -12.039 1 65.88 63 ILE B N 1
ATOM 1313 C CA . ILE B 1 63 ? 8.32 -23.141 -10.867 1 65.88 63 ILE B CA 1
ATOM 1314 C C . ILE B 1 63 ? 7.816 -21.875 -10.188 1 65.88 63 ILE B C 1
ATOM 1316 O O . ILE B 1 63 ? 7.863 -20.797 -10.773 1 65.88 63 ILE B O 1
ATOM 1320 N N . PRO B 1 64 ? 7.266 -22.156 -8.914 1 73.69 64 PRO B N 1
ATOM 1321 C CA . PRO B 1 64 ? 6.883 -20.938 -8.195 1 73.69 64 PRO B CA 1
ATOM 1322 C C . PRO B 1 64 ? 8.086 -20.078 -7.812 1 73.69 64 PRO B C 1
ATOM 1324 O O . PRO B 1 64 ? 9.148 -20.609 -7.484 1 73.69 64 PRO B O 1
ATOM 1327 N N . HIS B 1 65 ? 8 -18.812 -7.867 1 82.12 65 HIS B N 1
ATOM 1328 C CA . HIS B 1 65 ? 9.039 -17.828 -7.582 1 82.12 65 HIS B CA 1
ATOM 1329 C C . HIS B 1 65 ? 8.867 -17.234 -6.191 1 82.12 65 HIS B C 1
ATOM 1331 O O . HIS B 1 65 ? 9.75 -16.516 -5.703 1 82.12 65 HIS B O 1
ATOM 1337 N N . CYS B 1 66 ? 7.707 -17.781 -5.535 1 91.94 66 CYS B N 1
ATOM 1338 C CA . CYS B 1 66 ? 7.453 -17.125 -4.262 1 91.94 66 CYS B CA 1
ATOM 1339 C C . CYS B 1 66 ? 7.512 -18.125 -3.109 1 91.94 66 CYS B C 1
ATOM 1341 O O . CYS B 1 66 ? 7.34 -19.328 -3.314 1 91.94 66 CYS B O 1
ATOM 1343 N N . SER B 1 67 ? 7.805 -17.656 -1.908 1 92.69 67 SER B N 1
ATOM 1344 C CA . SER B 1 67 ? 7.75 -18.422 -0.666 1 92.69 67 SER B CA 1
ATOM 1345 C C . SER B 1 67 ? 6.461 -18.141 0.097 1 92.69 67 SER B C 1
ATOM 1347 O O . SER B 1 67 ? 5.695 -17.234 -0.271 1 92.69 67 SER B O 1
ATOM 1349 N N . GLU B 1 68 ? 6.215 -19 1.13 1 92.94 68 GLU B N 1
ATOM 1350 C CA . GLU B 1 68 ? 5.105 -18.719 2.037 1 92.94 68 GLU B CA 1
ATOM 1351 C C . GLU B 1 68 ? 5.242 -17.328 2.656 1 92.94 68 GLU B C 1
ATOM 1353 O O . GLU B 1 68 ? 4.246 -16.625 2.832 1 92.94 68 GLU B O 1
ATOM 1358 N N . TYR B 1 69 ? 6.449 -16.922 2.955 1 95.06 69 TYR B N 1
ATOM 1359 C CA . TYR B 1 69 ? 6.711 -15.609 3.525 1 95.06 69 TYR B CA 1
ATOM 1360 C C . TYR B 1 69 ? 6.301 -14.508 2.559 1 95.06 69 TYR B C 1
ATOM 1362 O O . TYR B 1 69 ? 5.738 -13.484 2.973 1 95.06 69 TYR B O 1
ATOM 1370 N N . ASP B 1 70 ? 6.613 -14.703 1.286 1 96.69 70 ASP B N 1
ATOM 1371 C CA . ASP B 1 70 ? 6.199 -13.727 0.282 1 96.69 70 ASP B CA 1
ATOM 1372 C C . ASP B 1 70 ? 4.68 -13.555 0.279 1 96.69 70 ASP B C 1
ATOM 1374 O O . ASP B 1 70 ? 4.18 -12.43 0.263 1 96.69 70 ASP B O 1
ATOM 1378 N N . ILE B 1 71 ? 4.004 -14.695 0.363 1 96.38 71 ILE B N 1
ATOM 1379 C CA . ILE B 1 71 ? 2.545 -14.664 0.324 1 96.38 71 ILE B CA 1
ATOM 1380 C C . ILE B 1 71 ? 2.01 -13.969 1.573 1 96.38 71 ILE B C 1
ATOM 1382 O O . ILE B 1 71 ? 1.126 -13.109 1.483 1 96.38 71 ILE B O 1
ATOM 1386 N N . ILE B 1 72 ? 2.486 -14.297 2.713 1 96.75 72 ILE B N 1
ATOM 1387 C CA . ILE B 1 72 ? 2.084 -13.68 3.975 1 96.75 72 ILE B CA 1
ATOM 1388 C C . ILE B 1 72 ? 2.324 -12.172 3.918 1 96.75 72 ILE B C 1
ATOM 1390 O O . ILE B 1 72 ? 1.457 -11.383 4.297 1 96.75 72 ILE B O 1
ATOM 1394 N N . SER B 1 73 ? 3.494 -11.742 3.424 1 97.31 73 SER B N 1
ATOM 1395 C CA . SER B 1 73 ? 3.848 -10.328 3.328 1 97.31 73 SER B CA 1
ATOM 1396 C C . SER B 1 73 ? 2.875 -9.57 2.428 1 97.31 73 SER B C 1
ATOM 1398 O O . SER B 1 73 ? 2.408 -8.484 2.781 1 97.31 73 SER B O 1
ATOM 1400 N N . VAL B 1 74 ? 2.551 -10.156 1.297 1 98.19 74 VAL B N 1
ATOM 1401 C CA . VAL B 1 74 ? 1.664 -9.523 0.326 1 98.19 74 VAL B CA 1
ATOM 1402 C C . VAL B 1 74 ? 0.245 -9.453 0.887 1 98.19 74 VAL B C 1
ATOM 1404 O O . VAL B 1 74 ? -0.434 -8.438 0.76 1 98.19 74 VAL B O 1
ATOM 1407 N N . LEU B 1 75 ? -0.274 -10.508 1.573 1 97.81 75 LEU B N 1
ATOM 1408 C CA . LEU B 1 75 ? -1.569 -10.477 2.242 1 97.81 75 LEU B CA 1
ATOM 1409 C C . LEU B 1 75 ? -1.575 -9.453 3.367 1 97.81 75 LEU B C 1
ATOM 1411 O O . LEU B 1 75 ? -2.613 -8.859 3.668 1 97.81 75 LEU B O 1
ATOM 1415 N N . GLY B 1 76 ? -0.397 -9.211 3.936 1 97.62 76 GLY B N 1
ATOM 1416 C CA . GLY B 1 76 ? -0.251 -8.125 4.898 1 97.62 76 GLY B CA 1
ATOM 1417 C C . GLY B 1 76 ? -0.583 -6.766 4.32 1 97.62 76 GLY B C 1
ATOM 1418 O O . GLY B 1 76 ? -1.176 -5.922 5 1 97.62 76 GLY B O 1
ATOM 1419 N N . VAL B 1 77 ? -0.264 -6.512 3.055 1 97.94 77 VAL B N 1
ATOM 1420 C CA . VAL B 1 77 ? -0.628 -5.273 2.373 1 97.94 77 VAL B CA 1
ATOM 1421 C C . VAL B 1 77 ? -2.148 -5.156 2.295 1 97.94 77 VAL B C 1
ATOM 1423 O O . VAL B 1 77 ? -2.713 -4.113 2.633 1 97.94 77 VAL B O 1
ATOM 1426 N N . ALA B 1 78 ? -2.848 -6.246 1.85 1 97.88 78 ALA B N 1
ATOM 1427 C CA . ALA B 1 78 ? -4.309 -6.242 1.822 1 97.88 78 ALA B CA 1
ATOM 1428 C C . ALA B 1 78 ? -4.879 -5.883 3.191 1 97.88 78 ALA B C 1
ATOM 1430 O O . ALA B 1 78 ? -5.793 -5.062 3.293 1 97.88 78 ALA B O 1
ATOM 1431 N N . LYS B 1 79 ? -4.371 -6.57 4.176 1 97.44 79 LYS B N 1
ATOM 1432 C CA . LYS B 1 79 ? -4.844 -6.34 5.535 1 97.44 79 LYS B CA 1
ATOM 1433 C C . LYS B 1 79 ? -4.688 -4.871 5.934 1 97.44 79 LYS B C 1
ATOM 1435 O O . LYS B 1 79 ? -5.594 -4.281 6.523 1 97.44 79 LYS B O 1
ATOM 1440 N N . ASP B 1 80 ? -3.475 -4.215 5.656 1 96.75 80 ASP B N 1
ATOM 1441 C CA . ASP B 1 80 ? -3.197 -2.826 6.012 1 96.75 80 ASP B CA 1
ATOM 1442 C C . ASP B 1 80 ? -4.148 -1.874 5.289 1 96.75 80 ASP B C 1
ATOM 1444 O O . ASP B 1 80 ? -4.43 -0.778 5.777 1 96.75 80 ASP B O 1
ATOM 1448 N N . LEU B 1 81 ? -4.695 -2.256 4.164 1 96.69 81 LEU B N 1
ATOM 1449 C CA . LEU B 1 81 ? -5.508 -1.391 3.314 1 96.69 81 LEU B CA 1
ATOM 1450 C C . LEU B 1 81 ? -6.98 -1.479 3.697 1 96.69 81 LEU B C 1
ATOM 1452 O O . LEU B 1 81 ? -7.789 -0.656 3.264 1 96.69 81 LEU B O 1
ATOM 1456 N N . LEU B 1 82 ? -7.395 -2.43 4.531 1 97.25 82 LEU B N 1
ATOM 1457 C CA . LEU B 1 82 ? -8.797 -2.615 4.891 1 97.25 82 LEU B CA 1
ATOM 1458 C C . LEU B 1 82 ? -9.367 -1.359 5.543 1 97.25 82 LEU B C 1
ATOM 1460 O O . LEU B 1 82 ? -8.789 -0.84 6.504 1 97.25 82 LEU B O 1
ATOM 1464 N N . PRO B 1 83 ? -10.469 -0.864 5.039 1 95.88 83 PRO B N 1
ATOM 1465 C CA . PRO B 1 83 ? -11.094 0.325 5.613 1 95.88 83 PRO B CA 1
ATOM 1466 C C . PRO B 1 83 ? -11.992 0 6.809 1 95.88 83 PRO B C 1
ATOM 1468 O O . PRO B 1 83 ? -13.211 0.195 6.742 1 95.88 83 PRO B O 1
ATOM 1471 N N . TYR B 1 84 ? -11.383 -0.303 7.953 1 95.31 84 TYR B N 1
ATOM 1472 C CA . TYR B 1 84 ? -12.086 -0.798 9.125 1 95.31 84 TYR B CA 1
ATOM 1473 C C . TYR B 1 84 ? -13.023 0.266 9.688 1 95.31 84 TYR B C 1
ATOM 1475 O O . TYR B 1 84 ? -14.156 -0.032 10.07 1 95.31 84 TYR B O 1
ATOM 1483 N N . SER B 1 85 ? -12.531 1.462 9.82 1 94.69 85 SER B N 1
ATOM 1484 C CA . SER B 1 85 ? -13.359 2.533 10.367 1 94.69 85 SER B CA 1
ATOM 1485 C C . SER B 1 85 ? -14.602 2.762 9.508 1 94.69 85 SER B C 1
ATOM 1487 O O . SER B 1 85 ? -15.688 3 10.039 1 94.69 85 SER B O 1
ATOM 1489 N N . GLU B 1 86 ? -14.484 2.689 8.234 1 95.88 86 GLU B N 1
ATOM 1490 C CA . GLU B 1 86 ? -15.594 2.885 7.305 1 95.88 86 GLU B CA 1
ATOM 1491 C C . GLU B 1 86 ? -16.641 1.782 7.449 1 95.88 86 GLU B C 1
ATOM 1493 O O . GLU B 1 86 ? -17.828 2.02 7.25 1 95.88 86 GLU B O 1
ATOM 1498 N N . ALA B 1 87 ? -16.203 0.528 7.738 1 93.06 87 ALA B N 1
ATOM 1499 C CA . ALA B 1 87 ? -17.156 -0.55 8 1 93.06 87 ALA B CA 1
ATOM 1500 C C . ALA B 1 87 ? -18.062 -0.21 9.18 1 93.06 87 ALA B C 1
ATOM 1502 O O . ALA B 1 87 ? -19.266 -0.467 9.148 1 93.06 87 ALA B O 1
ATOM 1503 N N . ASN B 1 88 ? -17.453 0.385 10.188 1 91.38 88 ASN B N 1
ATOM 1504 C CA . ASN B 1 88 ? -18.25 0.837 11.328 1 91.38 88 ASN B CA 1
ATOM 1505 C C . ASN B 1 88 ? -19.234 1.934 10.93 1 91.38 88 ASN B C 1
ATOM 1507 O O . ASN B 1 88 ? -20.375 1.95 11.398 1 91.38 88 ASN B O 1
ATOM 1511 N N . PHE B 1 89 ? -18.766 2.779 10.078 1 93.44 89 PHE B N 1
ATOM 1512 C CA . PHE B 1 89 ? -19.641 3.82 9.547 1 93.44 89 PHE B CA 1
ATOM 1513 C C . PHE B 1 89 ? -20.875 3.211 8.875 1 93.44 89 PHE B C 1
ATOM 1515 O O . PHE B 1 89 ? -22 3.621 9.141 1 93.44 89 PHE B O 1
ATOM 1522 N N . LEU B 1 90 ? -20.719 2.271 8.016 1 92.38 90 LEU B N 1
ATOM 1523 C CA . LEU B 1 90 ? -21.797 1.609 7.301 1 92.38 90 LEU B CA 1
ATOM 1524 C C . LEU B 1 90 ? -22.781 0.956 8.273 1 92.38 90 LEU B C 1
ATOM 1526 O O . LEU B 1 90 ? -24 1.028 8.078 1 92.38 90 LEU B O 1
ATOM 1530 N N . ASP B 1 91 ? -22.234 0.385 9.383 1 89.81 91 ASP B N 1
ATOM 1531 C CA . ASP B 1 91 ? -23.078 -0.24 10.398 1 89.81 91 ASP B CA 1
ATOM 1532 C C . ASP B 1 91 ? -23.953 0.796 11.094 1 89.81 91 ASP B C 1
ATOM 1534 O O . ASP B 1 91 ? -25.125 0.536 11.375 1 89.81 91 ASP B O 1
ATOM 1538 N N . LYS B 1 92 ? -23.391 1.925 11.383 1 88.69 92 LYS B N 1
ATOM 1539 C CA . LYS B 1 92 ? -24.141 2.99 12.031 1 88.69 92 LYS B CA 1
ATOM 1540 C C . LYS B 1 92 ? -25.25 3.521 11.117 1 88.69 92 LYS B C 1
ATOM 1542 O O . LYS B 1 92 ? -26.359 3.787 11.57 1 88.69 92 LYS B O 1
ATOM 1547 N N . ILE B 1 93 ? -24.953 3.674 9.875 1 89.44 93 ILE B N 1
ATOM 1548 C CA . ILE B 1 93 ? -25.922 4.16 8.906 1 89.44 93 ILE B CA 1
ATOM 1549 C C . ILE B 1 93 ? -27.031 3.129 8.727 1 89.44 93 ILE B C 1
ATOM 1551 O O . ILE B 1 93 ? -28.219 3.48 8.695 1 89.44 93 ILE B O 1
ATOM 1555 N N . LYS B 1 94 ? -26.609 1.904 8.531 1 86.81 94 LYS B N 1
ATOM 1556 C CA . LYS B 1 94 ? -27.578 0.821 8.336 1 86.81 94 LYS B CA 1
ATOM 1557 C C . LYS B 1 94 ? -28.484 0.677 9.547 1 86.81 94 LYS B C 1
ATOM 1559 O O . LYS B 1 94 ? -29.688 0.404 9.406 1 86.81 94 LYS B O 1
ATOM 1564 N N . GLY B 1 95 ? -27.922 0.747 10.656 1 80.69 95 GLY B N 1
ATOM 1565 C CA . GLY B 1 95 ? -28.719 0.646 11.875 1 80.69 95 GLY B CA 1
ATOM 1566 C C . GLY B 1 95 ? -29.672 1.808 12.062 1 80.69 95 GLY B C 1
ATOM 1567 O O . GLY B 1 95 ? -30.656 1.688 12.781 1 80.69 95 GLY B O 1
ATOM 1568 N N . ASN B 1 96 ? -29.281 2.896 11.484 1 69.38 96 ASN B N 1
ATOM 1569 C CA . ASN B 1 96 ? -30.156 4.059 11.625 1 69.38 96 ASN B CA 1
ATOM 1570 C C . ASN B 1 96 ? -31.25 4.062 10.57 1 69.38 96 ASN B C 1
ATOM 1572 O O . ASN B 1 96 ? -30.969 4.133 9.367 1 69.38 96 ASN B O 1
ATOM 1576 N N . ARG B 1 97 ? -32.312 3.148 10.68 1 56.75 97 ARG B N 1
ATOM 1577 C CA . ARG B 1 97 ? -33.438 2.961 9.797 1 56.75 97 ARG B CA 1
ATOM 1578 C C . ARG B 1 97 ? -34.031 4.301 9.359 1 56.75 97 ARG B C 1
ATOM 1580 O O . ARG B 1 97 ? -34.531 4.438 8.242 1 56.75 97 ARG B O 1
ATOM 1587 N N . SER B 1 98 ? -34.438 5.219 10.273 1 52.88 98 SER B N 1
ATOM 1588 C CA . SER B 1 98 ? -35.219 6.395 9.922 1 52.88 98 SER B CA 1
ATOM 1589 C C . SER B 1 98 ? -34.344 7.465 9.266 1 52.88 98 SER B C 1
ATOM 1591 O O . SER B 1 98 ? -33.875 8.383 9.945 1 52.88 98 SER B O 1
ATOM 1593 N N . ILE B 1 99 ? -33.5 7.078 8.359 1 53 99 ILE B N 1
ATOM 1594 C CA . ILE B 1 99 ? -32.812 8.102 7.609 1 53 99 ILE B CA 1
ATOM 1595 C C . ILE B 1 99 ? -33.781 9.008 6.887 1 53 99 ILE B C 1
ATOM 1597 O O . ILE B 1 99 ? -34.5 8.562 5.965 1 53 99 ILE B O 1
ATOM 1601 N N . GLU B 1 100 ? -34.562 9.766 7.465 1 49.5 100 GLU B N 1
ATOM 1602 C CA . GLU B 1 100 ? -35.375 10.781 6.785 1 49.5 100 GLU B CA 1
ATOM 1603 C C . GLU B 1 100 ? -34.5 11.758 6.012 1 49.5 100 GLU B C 1
ATOM 1605 O O . GLU B 1 100 ? -33.656 12.43 6.598 1 49.5 100 GLU B O 1
ATOM 1610 N N . LEU B 1 101 ? -33.906 11.328 4.891 1 46.88 101 LEU B N 1
ATOM 1611 C CA . LEU B 1 101 ? -33.281 12.25 3.938 1 46.88 101 LEU B CA 1
ATOM 1612 C C . LEU B 1 101 ? -34.188 13.438 3.664 1 46.88 101 LEU B C 1
ATOM 1614 O O . LEU B 1 101 ? -35.188 13.312 2.918 1 46.88 101 LEU B O 1
ATOM 1618 N N . ASN B 1 102 ? -34.656 14.172 4.516 1 43.31 102 ASN B N 1
ATOM 1619 C CA . ASN B 1 102 ? -35.438 15.352 4.188 1 43.31 102 ASN B CA 1
ATOM 1620 C C . ASN B 1 102 ? -34.75 16.188 3.109 1 43.31 102 ASN B C 1
ATOM 1622 O O . ASN B 1 102 ? -33.562 16.438 3.172 1 43.31 102 ASN B O 1
ATOM 1626 N N . GLU B 1 103 ? -35.312 16.172 1.888 1 42.22 103 GLU B N 1
ATOM 1627 C CA . GLU B 1 103 ? -35.125 16.922 0.652 1 42.22 103 GLU B CA 1
ATOM 1628 C C . GLU B 1 103 ? -34.688 18.359 0.944 1 42.22 103 GLU B C 1
ATOM 1630 O O . GLU B 1 103 ? -35.438 19.109 1.585 1 42.22 103 GLU B O 1
ATOM 1635 N N . VAL B 1 104 ? -33.688 18.734 1.458 1 38.84 104 VAL B N 1
ATOM 1636 C CA . VAL B 1 104 ? -33.312 20.156 1.365 1 38.84 104 VAL B CA 1
ATOM 1637 C C . VAL B 1 104 ? -33.594 20.656 -0.052 1 38.84 104 VAL B C 1
ATOM 1639 O O . VAL B 1 104 ? -32.875 20.281 -0.992 1 38.84 104 VAL B O 1
ATOM 1642 N N . VAL B 1 105 ? -34.844 20.812 -0.584 1 32.19 105 VAL B N 1
ATOM 1643 C CA . VAL B 1 105 ? -35.125 21.75 -1.671 1 32.19 105 VAL B CA 1
ATOM 1644 C C . VAL B 1 105 ? -34.844 23.172 -1.214 1 32.19 105 VAL B C 1
ATOM 1646 O O . VAL B 1 105 ? -35.219 23.562 -0.108 1 32.19 105 VAL B O 1
#

Radius of gyration: 21.84 Å; Cα contacts (8 Å, |Δi|>4): 272; chains: 2; bounding box: 71×50×37 Å